Protein AF-A0A0G4KPF1-F1 (afdb_monomer)

Radius of gyration: 22.6 Å; Cα contacts (8 Å, |Δi|>4): 284; chains: 1; bounding box: 55×48×59 Å

pLDDT: mean 83.38, std 14.36, range [29.81, 98.38]

InterPro domains:
  IPR053013 Lysine Acetyltransferase [PTHR34815] (77-236)
  IPR055100 LYC1, C-terminal domain [PF22998] (77-236)

Solvent-accessible surface area (backbone atoms onl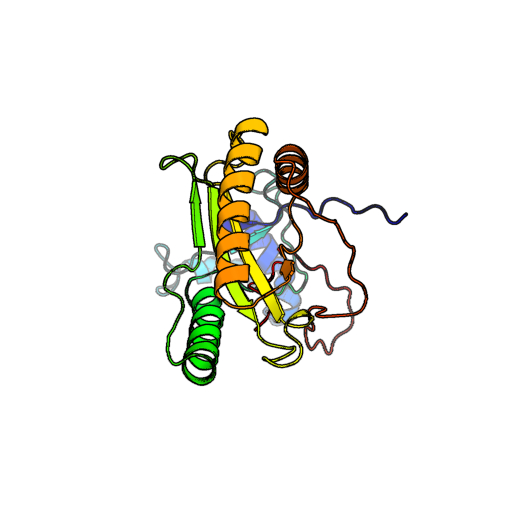y — not comparable to full-atom values): 14402 Å² total; per-residue (Å²): 135,79,81,79,67,79,73,74,64,75,36,82,38,78,48,44,77,63,50,46,51,52,51,48,60,73,42,28,83,79,79,24,74,94,43,60,69,71,57,36,52,52,47,55,58,51,57,50,62,38,88,72,25,30,97,71,56,56,83,58,70,37,49,28,41,67,91,42,59,93,77,69,42,57,79,64,85,69,93,78,88,79,76,68,92,46,69,66,50,50,45,54,52,50,53,52,32,36,57,50,31,34,75,75,70,74,47,63,84,88,77,50,58,46,75,34,79,55,94,78,56,28,38,36,37,37,45,46,66,43,64,79,35,39,90,90,39,31,82,52,8,36,25,37,38,33,48,76,51,57,69,36,63,86,78,56,50,62,67,61,43,7,54,40,45,38,52,45,52,48,51,50,50,54,52,23,55,76,67,60,25,71,38,80,44,75,45,78,67,50,74,70,53,47,54,11,43,61,69,38,66,61,96,78,83,91,77,90,82,88,84,67,94,69,90,78,74,92,73,92,74,91,85,85,84,83,84,74,86,67,32,50,53,75,69,127

Mean predicted aligned error: 11.95 Å

Secondary structure (DSSP, 8-state):
----PPPPP-EEEEPPHHHHHHHHHHHHHHH-TTS-HHHHHHHHHHHTTSTTTGGGTS--EEEE-TTSPTTSS----S--------HHHHHHHHHHHHHHHHHHHSS--S--EEEES-TTS-EEEEEEEE-TTTTT-GGG-EEEEEEEEETTTTT--HHHHHHHHHHHHHHHHHHHHHTT--EEEE-S--HHHHHHHHHHT--------SSSS-------SSS----SS--GGG--

Organism: Verticillium longisporum (NCBI:txid100787)

Nearest PDB structures (foldseek):
  7q3e-assembly1_B  TM=3.083E-01  e=1.951E+00  Mus musculus
  5bw0-assembly4_H  TM=3.085E-01  e=1.633E+00  Pseudomonas aeruginosa PAO1
  6jnp-assembly1_E-2  TM=3.655E-01  e=8.603E+00  Pseudomonas aeruginosa
  6z1p-assembly1_BR  TM=2.501E-01  e=9.129E+00  Tetrahymena thermophila SB210

Foldseek 3Di:
DDDPDPDFDKDWDFADPLSVLVVQVVCCVPPVVVHDSVVSSVVVVVVCPDPCNPPNNDTDIAIFRPVDDHPRTDRDPDDDDDDDLDPVLLVVQQVVQQVVCCVQPVGHDPDFKDWDDDPQFIKIWGWHKAQPVHPVPLVPIEIFTQDIDTNCVPPDDLQNLLVNCLVGVVVSCVVCVVSSHHYYDWPPDDPSNVSSVVSVVDDDDDDDDDDPPDDDDPDDDDDDDDDDPPTPSSRD

Structure (mmCIF, N/CA/C/O backbone):
data_AF-A0A0G4KPF1-F1
#
_entry.id   AF-A0A0G4KPF1-F1
#
loop_
_atom_site.group_PDB
_atom_site.id
_atom_site.type_symbol
_atom_site.label_atom_id
_atom_site.label_alt_id
_atom_site.label_comp_id
_atom_site.label_asym_id
_atom_site.label_entity_id
_atom_site.label_seq_id
_atom_site.pdbx_PDB_ins_code
_atom_site.Cartn_x
_atom_site.Cartn_y
_atom_site.Cartn_z
_atom_site.occupancy
_atom_site.B_iso_or_equiv
_atom_site.auth_seq_id
_atom_site.auth_comp_id
_atom_site.auth_asym_id
_atom_site.auth_atom_id
_atom_site.pdbx_PDB_model_num
ATOM 1 N N . MET A 1 1 ? 12.839 23.888 3.268 1.00 30.16 1 MET A N 1
ATOM 2 C CA . MET A 1 1 ? 12.030 23.633 2.060 1.00 30.16 1 MET A CA 1
ATOM 3 C C . MET A 1 1 ? 12.869 22.785 1.121 1.00 30.16 1 MET A C 1
ATOM 5 O O . MET A 1 1 ? 13.579 23.330 0.289 1.00 30.16 1 MET A O 1
ATOM 9 N N . GLY A 1 2 ? 12.886 21.468 1.334 1.00 29.81 2 GLY A N 1
ATOM 10 C CA . GLY A 1 2 ? 13.385 20.547 0.316 1.00 29.81 2 GLY A CA 1
ATOM 11 C C . GLY A 1 2 ? 12.267 20.364 -0.697 1.00 29.81 2 GLY A C 1
ATOM 12 O O . GLY A 1 2 ? 11.131 20.118 -0.296 1.00 29.81 2 GLY A O 1
ATOM 13 N N . SER A 1 3 ? 12.544 20.574 -1.980 1.00 31.03 3 SER A N 1
ATOM 14 C CA . SER A 1 3 ? 11.594 20.216 -3.025 1.00 31.03 3 SER A CA 1
ATOM 15 C C . SER A 1 3 ? 11.387 18.707 -2.956 1.00 31.03 3 SER A C 1
ATOM 17 O O . SER A 1 3 ? 12.320 17.953 -3.231 1.00 31.03 3 SER A O 1
ATOM 19 N N . HIS A 1 4 ? 10.189 18.260 -2.593 1.00 34.34 4 HIS A N 1
ATOM 20 C CA . HIS A 1 4 ? 9.755 16.926 -2.976 1.00 34.34 4 HIS A CA 1
ATOM 21 C C . HIS A 1 4 ? 9.673 16.947 -4.504 1.00 34.34 4 HIS A C 1
ATOM 23 O O . HIS A 1 4 ? 8.710 17.465 -5.063 1.00 34.34 4 HIS A O 1
ATOM 29 N N . SER A 1 5 ? 10.728 16.500 -5.190 1.00 41.09 5 SER A N 1
ATOM 30 C CA . SER A 1 5 ? 10.571 16.089 -6.580 1.00 41.09 5 SER A CA 1
ATOM 31 C C . SER A 1 5 ? 9.528 14.983 -6.559 1.00 41.09 5 SER A C 1
ATOM 33 O O . SER A 1 5 ? 9.688 14.039 -5.780 1.00 41.09 5 SER A O 1
ATOM 35 N N . GLU A 1 6 ? 8.463 15.107 -7.349 1.00 48.25 6 GLU A N 1
ATOM 36 C CA . GLU A 1 6 ? 7.577 13.975 -7.605 1.00 48.25 6 GLU A CA 1
ATOM 37 C C . GLU A 1 6 ? 8.463 12.782 -7.957 1.00 48.25 6 GLU A C 1
ATOM 39 O O . GLU A 1 6 ? 9.288 12.854 -8.873 1.00 48.25 6 GLU A O 1
ATOM 44 N N . ALA A 1 7 ? 8.393 11.732 -7.137 1.00 50.91 7 ALA A N 1
ATOM 45 C CA . ALA A 1 7 ? 9.092 10.506 -7.460 1.00 50.91 7 ALA A CA 1
ATOM 46 C C . ALA A 1 7 ? 8.512 10.041 -8.800 1.00 50.91 7 ALA A C 1
ATOM 48 O O . ALA A 1 7 ? 7.283 9.981 -8.910 1.00 50.91 7 ALA A O 1
ATOM 49 N N . PRO A 1 8 ? 9.350 9.772 -9.817 1.00 60.12 8 PRO A N 1
ATOM 50 C CA . PRO A 1 8 ? 8.844 9.315 -11.098 1.00 60.12 8 PRO A CA 1
ATOM 51 C C . PRO A 1 8 ? 7.982 8.085 -10.848 1.00 60.12 8 PRO A C 1
ATOM 53 O O . PRO A 1 8 ? 8.344 7.222 -10.039 1.00 60.12 8 PRO A O 1
ATOM 56 N N . GLU A 1 9 ? 6.830 8.023 -11.508 1.00 65.75 9 GLU A N 1
ATOM 57 C CA . GLU A 1 9 ? 6.029 6.811 -11.510 1.00 65.75 9 GLU A CA 1
ATOM 58 C C . GLU A 1 9 ? 6.939 5.657 -11.960 1.00 65.75 9 GLU A C 1
ATOM 60 O O . GLU A 1 9 ? 7.776 5.816 -12.848 1.00 65.75 9 GLU A O 1
ATOM 65 N N . LEU A 1 10 ? 6.880 4.512 -11.283 1.00 70.75 10 LEU A N 1
ATOM 66 C CA . LEU A 1 10 ? 7.736 3.372 -11.601 1.00 70.75 10 LEU A CA 1
ATOM 67 C C . LEU A 1 10 ? 6.868 2.195 -11.995 1.00 70.75 10 LEU A C 1
ATOM 69 O O . LEU A 1 10 ? 5.969 1.799 -11.257 1.00 70.75 10 LEU A O 1
ATOM 73 N N . ALA A 1 11 ? 7.200 1.586 -13.126 1.00 74.19 11 ALA A N 1
ATOM 74 C CA . ALA A 1 11 ? 6.506 0.419 -13.632 1.00 74.19 11 ALA A CA 1
ATOM 75 C C . ALA A 1 11 ? 7.483 -0.724 -13.904 1.00 74.19 11 ALA A C 1
ATOM 77 O O . ALA A 1 11 ? 8.592 -0.529 -14.415 1.00 74.19 11 ALA A O 1
ATOM 78 N N . LEU A 1 12 ? 7.038 -1.944 -13.602 1.00 77.75 12 LEU A N 1
ATOM 79 C CA . LEU A 1 12 ? 7.593 -3.137 -14.226 1.00 77.75 12 LEU A CA 1
ATOM 80 C C . LEU A 1 12 ? 6.993 -3.247 -15.622 1.00 77.75 12 LEU A C 1
ATOM 82 O O . LEU A 1 12 ? 5.783 -3.395 -15.778 1.00 77.75 12 LEU A O 1
ATOM 86 N N . ALA A 1 13 ? 7.844 -3.190 -16.639 1.00 80.44 13 ALA A N 1
ATOM 87 C CA . ALA A 1 13 ? 7.415 -3.291 -18.021 1.00 80.44 13 ALA A CA 1
ATOM 88 C C . ALA A 1 13 ? 8.161 -4.404 -18.752 1.00 80.44 13 ALA A C 1
ATOM 90 O O . ALA A 1 13 ? 9.338 -4.660 -18.492 1.00 80.44 13 ALA A O 1
ATOM 91 N N . ILE A 1 14 ? 7.481 -5.052 -19.701 1.00 85.38 14 ILE A N 1
ATOM 92 C CA . ILE A 1 14 ? 8.135 -6.006 -20.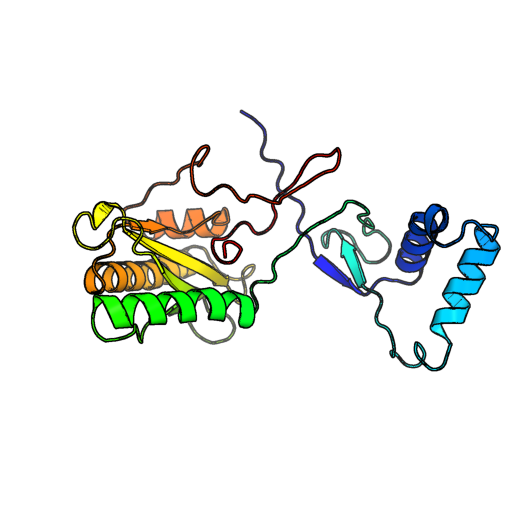597 1.00 85.38 14 ILE A CA 1
ATOM 93 C C . ILE A 1 14 ? 9.177 -5.239 -21.414 1.00 85.38 14 ILE A C 1
ATOM 95 O O . ILE A 1 14 ? 8.874 -4.223 -22.050 1.00 85.38 14 ILE A O 1
ATOM 99 N N . ALA A 1 15 ? 10.410 -5.727 -21.364 1.00 84.44 15 ALA A N 1
ATOM 100 C CA . ALA A 1 15 ? 11.553 -5.114 -22.008 1.00 84.44 15 ALA A CA 1
ATOM 101 C C . ALA A 1 15 ? 11.469 -5.269 -23.532 1.00 84.44 15 ALA A C 1
ATOM 103 O O . ALA A 1 15 ? 11.270 -6.369 -24.059 1.00 84.44 15 ALA A O 1
ATOM 104 N N . THR A 1 16 ? 11.682 -4.171 -24.248 1.00 88.75 16 THR A N 1
ATOM 105 C CA . THR A 1 16 ? 11.909 -4.185 -25.696 1.00 88.75 16 THR A CA 1
ATOM 106 C C . THR A 1 16 ? 13.254 -4.854 -26.028 1.00 88.75 16 THR A C 1
ATOM 108 O O . THR A 1 16 ? 14.100 -5.044 -25.149 1.00 88.75 16 THR A O 1
ATOM 111 N N . PRO A 1 17 ? 13.504 -5.243 -27.293 1.00 89.50 17 PRO A N 1
ATOM 112 C CA . PRO A 1 17 ? 14.811 -5.756 -27.711 1.00 89.50 17 PRO A CA 1
ATOM 113 C C . PRO A 1 17 ? 15.994 -4.841 -27.350 1.00 89.50 17 PRO A C 1
ATOM 115 O O . PRO A 1 17 ? 17.014 -5.339 -26.869 1.00 89.50 17 PRO A O 1
ATOM 118 N N . ASP A 1 18 ? 15.833 -3.529 -27.501 1.00 88.19 18 ASP A N 1
ATOM 119 C CA . ASP A 1 18 ? 16.902 -2.562 -27.238 1.00 88.19 18 ASP A CA 1
ATOM 120 C C . ASP A 1 18 ? 17.147 -2.391 -25.733 1.00 88.19 18 ASP A C 1
ATOM 122 O O . ASP A 1 18 ? 18.289 -2.415 -25.280 1.00 88.19 18 ASP A O 1
ATOM 126 N N . GLU A 1 19 ? 16.087 -2.343 -24.923 1.00 89.00 19 GLU A N 1
ATOM 127 C CA . GLU A 1 19 ? 16.202 -2.277 -23.458 1.00 89.00 19 GLU A CA 1
ATOM 128 C C . GLU A 1 19 ? 16.801 -3.556 -22.853 1.00 89.00 19 GLU A C 1
ATOM 130 O O . GLU A 1 19 ? 17.539 -3.500 -21.864 1.00 89.00 19 GLU A O 1
ATOM 135 N N . ARG A 1 20 ? 16.537 -4.722 -23.459 1.00 87.06 20 ARG A N 1
ATOM 136 C CA . ARG A 1 20 ? 17.235 -5.966 -23.095 1.00 87.06 20 ARG A CA 1
ATOM 137 C C . ARG A 1 20 ? 18.725 -5.848 -23.376 1.00 87.06 20 ARG A C 1
ATOM 139 O O . ARG A 1 20 ? 19.527 -6.144 -22.497 1.00 87.06 20 ARG A O 1
ATOM 146 N N . THR A 1 21 ? 19.087 -5.341 -24.552 1.00 89.25 21 THR A N 1
ATOM 147 C CA . THR A 1 21 ? 20.488 -5.113 -24.930 1.00 89.25 21 THR A CA 1
ATOM 148 C C . THR A 1 21 ? 21.176 -4.131 -23.983 1.00 89.25 21 THR A C 1
ATOM 150 O O . THR A 1 21 ? 22.294 -4.387 -23.537 1.00 89.25 21 THR A O 1
ATOM 153 N N . ALA A 1 22 ? 20.489 -3.059 -23.584 1.00 86.38 22 ALA A N 1
ATOM 154 C CA . ALA A 1 22 ? 20.986 -2.115 -22.587 1.00 86.38 22 ALA A CA 1
ATOM 155 C C . ALA A 1 22 ? 21.205 -2.782 -21.216 1.00 86.38 22 ALA A C 1
ATOM 157 O O . ALA A 1 22 ? 22.233 -2.563 -20.575 1.00 86.38 22 ALA A O 1
ATOM 158 N N . THR A 1 23 ? 20.288 -3.656 -20.790 1.00 83.06 23 THR A N 1
ATOM 159 C CA . THR A 1 23 ? 20.421 -4.430 -19.543 1.00 83.06 23 THR A CA 1
ATOM 160 C C . THR A 1 23 ? 21.609 -5.394 -19.610 1.00 83.06 23 THR A C 1
ATOM 162 O O . THR A 1 23 ? 22.387 -5.507 -18.661 1.00 83.06 23 THR A O 1
ATOM 165 N N . TRP A 1 24 ? 21.806 -6.070 -20.741 1.00 88.50 24 TRP A N 1
ATOM 166 C CA . TRP A 1 24 ? 22.967 -6.931 -20.970 1.00 88.50 24 TRP A CA 1
ATOM 167 C C . TRP A 1 24 ? 24.272 -6.137 -20.951 1.00 88.50 24 TRP A C 1
ATOM 169 O O . TRP A 1 24 ? 25.226 -6.551 -20.297 1.00 88.50 24 TRP A O 1
ATOM 179 N N . THR A 1 25 ? 24.292 -4.952 -21.560 1.00 88.94 25 THR A N 1
ATOM 180 C CA . THR A 1 25 ? 25.451 -4.052 -21.502 1.00 88.94 25 THR A CA 1
ATOM 181 C C . THR A 1 25 ? 25.777 -3.666 -20.060 1.00 88.94 25 THR A C 1
ATOM 183 O O . THR A 1 25 ? 26.925 -3.765 -19.635 1.00 88.94 25 THR A O 1
ATOM 186 N N . ALA A 1 26 ? 24.766 -3.290 -19.272 1.00 82.06 26 ALA A N 1
ATOM 187 C CA . ALA A 1 26 ? 24.944 -2.912 -17.871 1.00 82.06 26 ALA A CA 1
ATOM 188 C C . ALA A 1 26 ? 25.432 -4.077 -16.985 1.00 82.06 26 ALA A C 1
ATOM 190 O O . ALA A 1 26 ? 26.153 -3.870 -16.009 1.00 82.06 26 ALA A O 1
ATOM 191 N N . THR A 1 27 ? 25.053 -5.312 -17.319 1.00 78.00 27 THR A N 1
ATOM 192 C CA . THR A 1 27 ? 25.393 -6.518 -16.545 1.00 78.00 27 THR A CA 1
ATOM 193 C C . THR A 1 27 ? 26.690 -7.194 -17.000 1.00 78.00 27 THR A C 1
ATOM 195 O O . THR A 1 27 ? 27.266 -7.972 -16.234 1.00 78.00 27 THR A O 1
ATOM 198 N N . HIS A 1 28 ? 27.199 -6.869 -18.193 1.00 85.94 28 HIS A N 1
ATOM 199 C CA . HIS A 1 28 ? 28.425 -7.439 -18.766 1.00 85.94 28 HIS A CA 1
ATOM 200 C C . HIS A 1 28 ? 29.641 -7.414 -17.822 1.00 85.94 28 HIS A C 1
ATOM 202 O O . HIS A 1 28 ? 30.255 -8.475 -17.675 1.00 85.94 28 HIS A O 1
ATOM 208 N N . PRO A 1 29 ? 29.955 -6.318 -17.096 1.00 83.69 29 PRO A N 1
ATOM 209 C CA . PRO A 1 29 ? 31.106 -6.294 -16.186 1.00 83.69 29 PRO A CA 1
ATOM 210 C C . PRO A 1 29 ? 31.064 -7.368 -15.089 1.00 83.69 29 PRO A C 1
ATOM 212 O O . PRO A 1 29 ? 32.105 -7.758 -14.568 1.00 83.69 29 PRO A O 1
ATOM 215 N N . HIS A 1 30 ? 29.871 -7.865 -14.751 1.00 76.31 30 HIS A N 1
ATOM 216 C CA . HIS A 1 30 ? 29.653 -8.823 -13.668 1.00 76.31 30 HIS A CA 1
ATOM 217 C C . HIS A 1 30 ? 29.468 -10.261 -14.175 1.00 76.31 30 HIS A C 1
ATOM 219 O O . HIS A 1 30 ? 29.930 -11.205 -13.542 1.00 76.31 30 HIS A O 1
ATOM 225 N N . TRP A 1 31 ? 28.812 -10.441 -15.326 1.00 68.81 31 TRP A N 1
ATOM 226 C CA . TRP A 1 31 ? 28.381 -11.759 -15.830 1.00 68.81 31 TRP A CA 1
ATOM 227 C C . TRP A 1 31 ? 29.037 -12.169 -17.152 1.00 68.81 31 TRP A C 1
ATOM 229 O O . TRP A 1 31 ? 28.848 -13.285 -17.651 1.00 68.81 31 TRP A O 1
ATOM 239 N N . GLY A 1 32 ? 29.771 -11.241 -17.757 1.00 81.69 32 GLY A N 1
ATOM 240 C CA . GLY A 1 32 ? 30.336 -11.347 -19.091 1.00 81.69 32 GLY A CA 1
ATOM 241 C C . GLY A 1 32 ? 31.835 -11.144 -19.154 1.00 81.69 32 GLY A C 1
ATOM 242 O O . GLY A 1 32 ? 32.363 -11.139 -20.255 1.00 81.69 32 GLY A O 1
ATOM 243 N N . ALA A 1 33 ? 32.522 -11.028 -18.014 1.00 84.38 33 ALA A N 1
ATOM 244 C CA . ALA A 1 33 ? 33.940 -10.669 -17.939 1.00 84.38 33 ALA A CA 1
ATOM 245 C C . ALA A 1 33 ? 34.886 -11.564 -18.772 1.00 84.38 33 ALA A C 1
ATOM 247 O O . ALA A 1 33 ? 35.983 -11.140 -19.116 1.00 84.38 33 ALA A O 1
ATOM 248 N N . ALA A 1 34 ? 34.473 -12.790 -19.113 1.00 89.69 34 ALA A N 1
ATOM 249 C CA . ALA A 1 34 ? 35.235 -13.711 -19.961 1.00 89.69 34 ALA A CA 1
ATOM 250 C C . ALA A 1 34 ? 35.044 -13.497 -21.479 1.00 89.69 34 ALA A C 1
ATOM 252 O O . ALA A 1 34 ? 35.670 -14.195 -22.273 1.00 89.69 34 ALA A O 1
ATOM 253 N N . LEU A 1 35 ? 34.147 -12.600 -21.892 1.00 92.56 35 LEU A N 1
ATOM 254 C CA . LEU A 1 35 ? 33.770 -12.356 -23.283 1.00 92.56 35 LEU A CA 1
ATOM 255 C C . LEU A 1 35 ? 33.857 -10.861 -23.589 1.00 92.56 35 LEU A C 1
ATOM 257 O O . LEU A 1 35 ? 33.440 -10.040 -22.776 1.00 92.56 35 LEU A O 1
ATOM 261 N N . ASP A 1 36 ? 34.298 -10.505 -24.793 1.00 95.38 36 ASP A N 1
ATOM 262 C CA . ASP A 1 36 ? 34.099 -9.143 -25.295 1.00 95.38 36 ASP A CA 1
ATOM 263 C C . ASP A 1 36 ? 32.600 -8.824 -25.361 1.00 95.38 36 ASP A C 1
ATOM 265 O O . ASP A 1 36 ? 31.775 -9.717 -25.588 1.00 95.38 36 ASP A O 1
ATOM 269 N N . LEU A 1 37 ? 32.240 -7.550 -25.191 1.00 92.12 37 LEU A N 1
ATOM 270 C CA . LEU A 1 37 ? 30.843 -7.114 -25.085 1.00 92.12 37 LEU A CA 1
ATOM 271 C C . LEU A 1 37 ? 29.977 -7.590 -26.266 1.00 92.12 37 LEU A C 1
ATOM 273 O O . LEU A 1 37 ? 28.880 -8.106 -26.062 1.00 92.12 37 LEU A O 1
ATOM 277 N N . ASP A 1 38 ? 30.493 -7.522 -27.494 1.00 95.75 38 ASP A N 1
ATOM 278 C CA . ASP A 1 38 ? 29.774 -7.998 -28.684 1.00 95.75 38 ASP A CA 1
ATOM 279 C C . ASP A 1 38 ? 29.530 -9.514 -28.653 1.00 95.75 38 ASP A C 1
ATOM 281 O O . ASP A 1 38 ? 28.477 -10.014 -29.060 1.00 95.75 38 ASP A O 1
ATOM 285 N N . VAL A 1 39 ? 30.502 -10.279 -28.149 1.00 93.50 39 VAL A N 1
ATOM 286 C CA . VAL A 1 39 ? 30.377 -11.732 -27.990 1.00 93.50 39 VAL A CA 1
ATOM 287 C C . VAL A 1 39 ? 29.373 -12.052 -26.883 1.00 93.50 3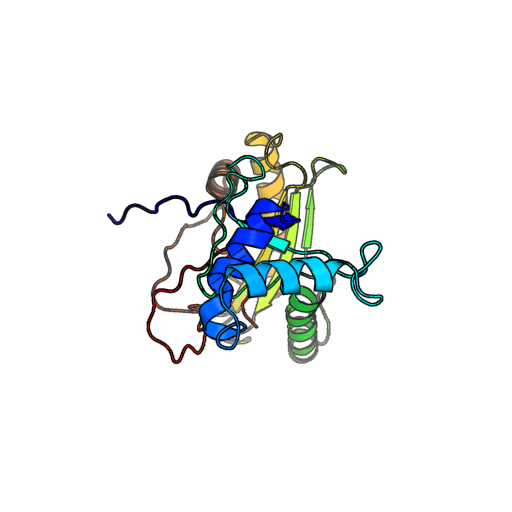9 VAL A C 1
ATOM 289 O O . VAL A 1 39 ? 28.560 -12.963 -27.045 1.00 93.50 39 VAL A O 1
ATOM 292 N N . TYR A 1 40 ? 29.382 -11.273 -25.801 1.00 89.50 40 TYR A N 1
ATOM 293 C CA . TYR A 1 40 ? 28.411 -11.363 -24.718 1.00 89.50 40 TYR A CA 1
ATOM 294 C C . TYR A 1 40 ? 26.984 -11.084 -25.204 1.00 89.50 40 TYR A C 1
ATOM 296 O O . TYR A 1 40 ? 26.096 -11.891 -24.953 1.00 89.50 40 TYR A O 1
ATOM 304 N N . HIS A 1 41 ? 26.756 -10.033 -25.996 1.00 94.06 41 HIS A N 1
ATOM 305 C CA . HIS A 1 41 ? 25.440 -9.766 -26.590 1.00 94.06 41 HIS A CA 1
ATOM 306 C C . HIS A 1 41 ? 24.960 -10.914 -27.483 1.00 94.06 41 HIS A C 1
ATOM 308 O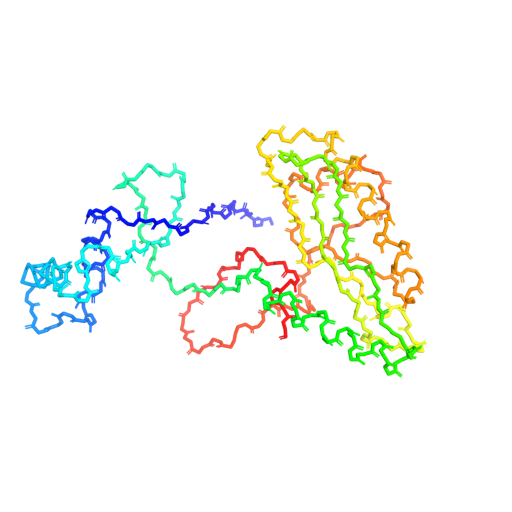 O . HIS A 1 41 ? 23.807 -11.336 -27.384 1.00 94.06 41 HIS A O 1
ATOM 314 N N . ARG A 1 42 ? 25.837 -11.484 -28.322 1.00 94.75 42 ARG A N 1
ATOM 315 C CA . ARG A 1 42 ? 25.477 -12.659 -29.138 1.00 94.75 42 ARG A CA 1
ATOM 316 C C . ARG A 1 42 ? 25.114 -13.870 -28.282 1.00 94.75 42 ARG A C 1
ATOM 318 O O . ARG A 1 42 ? 24.173 -14.585 -28.628 1.00 94.75 42 ARG A O 1
ATOM 325 N N . ARG A 1 43 ? 25.827 -14.092 -27.172 1.00 93.88 43 ARG A N 1
ATOM 326 C CA . ARG A 1 43 ? 25.492 -15.133 -26.189 1.00 93.88 43 ARG A CA 1
ATOM 327 C C . ARG A 1 43 ? 24.102 -14.893 -25.603 1.00 93.88 43 ARG A C 1
ATOM 329 O O . ARG A 1 43 ? 23.293 -15.813 -25.623 1.00 93.88 43 ARG A O 1
ATOM 336 N N . GLU A 1 44 ? 23.812 -13.682 -25.133 1.00 91.12 44 GLU A N 1
ATOM 337 C CA . GLU A 1 44 ? 22.512 -13.352 -24.537 1.00 91.12 44 GLU A CA 1
ATOM 338 C C . GLU A 1 44 ? 21.362 -13.537 -25.530 1.00 91.12 44 GLU A C 1
ATOM 340 O O . GLU A 1 44 ? 20.372 -14.199 -25.218 1.00 91.12 44 GLU A O 1
ATOM 345 N N . HIS A 1 45 ? 21.528 -13.077 -26.774 1.00 92.38 45 HIS A N 1
ATOM 346 C CA . HIS A 1 45 ? 20.564 -13.350 -27.839 1.00 92.38 45 HIS A CA 1
ATOM 347 C C . HIS A 1 45 ? 20.370 -14.850 -28.073 1.00 92.38 45 HIS A C 1
ATOM 349 O O . HIS A 1 45 ? 19.229 -15.310 -28.145 1.00 92.38 45 HIS A O 1
ATOM 355 N N . PHE A 1 46 ? 21.450 -15.632 -28.145 1.00 92.44 46 PHE A N 1
ATOM 356 C CA . PHE A 1 46 ? 21.364 -17.085 -28.289 1.00 92.44 46 PHE A CA 1
ATOM 357 C C . PHE A 1 46 ? 20.603 -17.735 -27.122 1.00 92.44 46 PHE A C 1
ATOM 359 O O . PHE A 1 46 ? 19.742 -18.585 -27.358 1.00 92.44 46 PHE A O 1
ATOM 366 N N . LEU A 1 47 ? 20.833 -17.295 -25.880 1.00 82.88 47 LEU A N 1
ATOM 367 C CA . LEU A 1 47 ? 20.138 -17.802 -24.692 1.00 82.88 47 LEU A CA 1
ATOM 368 C C . LEU A 1 47 ? 18.631 -17.523 -24.700 1.00 82.88 47 LEU A C 1
ATOM 370 O O . LEU A 1 47 ? 17.885 -18.257 -24.057 1.00 82.88 47 LEU A O 1
ATOM 374 N N . THR A 1 48 ? 18.142 -16.553 -25.477 1.00 82.56 48 THR A N 1
ATOM 375 C CA . THR A 1 48 ? 16.689 -16.383 -25.680 1.00 82.56 48 THR A CA 1
ATOM 376 C C . THR A 1 48 ? 16.063 -17.473 -26.565 1.00 82.56 48 THR A C 1
ATOM 378 O O . THR A 1 48 ? 14.844 -17.630 -26.578 1.00 82.56 48 THR A O 1
ATOM 381 N N . THR A 1 49 ? 16.877 -18.260 -27.280 1.00 87.12 49 THR A N 1
ATOM 382 C CA . THR A 1 49 ? 16.420 -19.274 -28.252 1.00 87.12 49 THR A CA 1
ATOM 383 C C . THR A 1 49 ? 16.488 -20.716 -27.738 1.00 87.12 49 THR A C 1
ATOM 385 O O . THR A 1 49 ? 15.944 -21.628 -28.368 1.00 87.12 49 THR A O 1
ATOM 388 N N . VAL A 1 50 ? 17.138 -20.950 -26.594 1.00 80.06 50 VAL A N 1
ATOM 389 C CA . VAL A 1 50 ? 17.316 -22.299 -26.029 1.00 80.06 50 VAL A CA 1
ATOM 390 C C . VAL A 1 50 ? 15.991 -22.862 -25.494 1.00 80.06 50 VAL A C 1
ATOM 392 O O . VAL A 1 50 ? 15.078 -22.089 -25.201 1.00 80.06 50 VAL A O 1
ATOM 395 N N . PRO A 1 51 ? 15.844 -24.193 -25.326 1.00 83.06 51 PRO A N 1
ATOM 396 C CA . PRO A 1 51 ? 14.569 -24.814 -24.954 1.00 83.06 51 PRO A CA 1
ATOM 397 C C . PRO A 1 51 ? 13.871 -24.231 -23.721 1.00 83.06 51 PRO A C 1
ATOM 399 O O . PRO A 1 51 ? 12.645 -24.196 -23.708 1.00 83.06 51 PRO A O 1
ATOM 402 N N . GLN A 1 52 ? 14.632 -23.763 -22.727 1.00 58.34 52 GLN A N 1
ATOM 403 C CA . GLN A 1 52 ? 14.095 -23.143 -21.512 1.00 58.34 52 GLN A CA 1
ATOM 404 C C . GLN A 1 52 ? 13.497 -21.749 -21.759 1.00 58.34 52 GLN A C 1
ATOM 406 O O . GLN A 1 52 ? 12.534 -21.375 -21.100 1.00 58.34 52 GLN A O 1
ATOM 411 N N . SER A 1 53 ? 14.048 -20.992 -22.708 1.00 63.09 53 SER A N 1
ATOM 412 C CA . SER A 1 53 ? 13.712 -19.577 -22.924 1.00 63.09 53 SER A CA 1
ATOM 413 C C . SER A 1 53 ? 12.846 -19.342 -24.163 1.00 63.09 53 SER A C 1
ATOM 415 O O . SER A 1 53 ? 12.168 -18.317 -24.257 1.00 63.09 53 SER A O 1
ATOM 417 N N . ARG A 1 54 ? 12.857 -20.278 -25.123 1.00 74.44 54 ARG A N 1
ATOM 418 C CA . ARG A 1 54 ? 12.112 -20.164 -26.384 1.00 74.44 54 ARG A CA 1
ATOM 419 C C . ARG A 1 54 ? 10.602 -20.137 -26.152 1.00 74.44 54 ARG A C 1
ATOM 421 O O . ARG A 1 54 ? 10.106 -20.630 -25.144 1.00 74.44 54 ARG A O 1
ATOM 428 N N . ASN A 1 55 ? 9.862 -19.620 -27.131 1.00 80.38 55 ASN A N 1
ATOM 429 C CA . ASN A 1 55 ? 8.393 -19.594 -27.134 1.00 80.38 55 ASN A CA 1
ATOM 430 C C . ASN A 1 55 ? 7.775 -18.925 -25.888 1.00 80.38 55 ASN A C 1
ATOM 432 O O . ASN A 1 55 ? 6.722 -19.347 -25.423 1.00 80.38 55 ASN A O 1
ATOM 436 N N . GLY A 1 56 ? 8.435 -17.899 -25.339 1.00 73.00 56 GLY A N 1
ATOM 437 C CA . GLY A 1 56 ? 7.957 -17.193 -24.146 1.00 73.00 56 GLY A CA 1
ATOM 438 C C . GLY A 1 56 ? 8.270 -17.896 -22.823 1.00 73.00 56 GLY A C 1
ATOM 439 O O . GLY A 1 56 ? 7.702 -17.523 -21.804 1.00 73.00 56 GLY A O 1
ATOM 440 N N . GLY A 1 57 ? 9.179 -18.880 -22.812 1.00 63.75 57 GLY A N 1
ATOM 441 C CA . GLY A 1 57 ? 9.619 -19.552 -21.583 1.00 63.75 57 GLY A CA 1
ATOM 442 C C . GLY A 1 57 ? 10.290 -18.619 -20.566 1.00 63.75 57 GLY A C 1
ATOM 443 O O . GLY A 1 57 ? 10.282 -18.914 -19.374 1.00 63.75 57 GLY A O 1
ATOM 444 N N . ILE A 1 58 ? 10.818 -17.471 -21.018 1.00 66.88 58 ILE A N 1
ATOM 445 C CA . ILE A 1 58 ? 11.308 -16.385 -20.157 1.00 66.88 58 ILE A CA 1
ATOM 446 C C . ILE A 1 58 ? 10.797 -15.029 -20.661 1.00 66.88 58 ILE A C 1
ATOM 448 O O . ILE A 1 58 ? 11.139 -14.583 -21.762 1.00 66.88 58 ILE A O 1
ATOM 452 N N . THR A 1 59 ? 10.045 -14.329 -19.810 1.00 79.25 59 THR A N 1
ATOM 453 C CA . THR A 1 59 ? 9.660 -12.925 -20.019 1.00 79.25 59 THR A CA 1
ATOM 454 C C . THR A 1 59 ? 10.684 -12.012 -19.360 1.00 79.25 59 THR A C 1
ATOM 456 O O . THR A 1 59 ? 10.973 -12.145 -18.174 1.00 79.25 59 THR A O 1
ATOM 459 N N . HIS A 1 60 ? 11.230 -11.074 -20.130 1.00 75.75 60 HIS A N 1
ATOM 460 C CA . HIS A 1 60 ? 12.223 -10.124 -19.640 1.00 75.75 60 HIS A CA 1
ATOM 461 C C . HIS A 1 60 ? 11.509 -8.851 -19.197 1.00 75.75 60 HIS A C 1
ATOM 463 O O . HIS A 1 60 ? 10.838 -8.210 -20.007 1.00 75.75 60 HIS A O 1
ATOM 469 N N . TRP A 1 61 ? 11.666 -8.496 -17.928 1.00 81.12 61 TRP A N 1
ATOM 470 C CA . TRP A 1 61 ? 11.083 -7.298 -17.339 1.00 81.12 61 TRP A CA 1
ATOM 471 C C . TRP A 1 61 ? 12.184 -6.294 -17.017 1.00 81.12 61 TRP A C 1
ATOM 473 O O . TRP A 1 61 ? 13.266 -6.681 -16.578 1.00 81.12 61 TRP A O 1
ATOM 483 N N . ILE A 1 62 ? 11.896 -5.013 -17.223 1.00 79.19 62 ILE A N 1
ATOM 484 C CA . ILE A 1 62 ? 12.704 -3.902 -16.721 1.00 79.19 62 ILE A CA 1
ATOM 485 C C . ILE A 1 62 ? 11.890 -3.106 -15.712 1.00 79.19 62 ILE A C 1
ATOM 487 O O . ILE A 1 62 ? 10.670 -2.985 -15.834 1.00 79.19 62 ILE A O 1
ATOM 491 N N . LEU A 1 63 ? 12.587 -2.537 -14.736 1.00 76.62 63 LEU A N 1
ATOM 492 C CA . LEU A 1 63 ? 12.039 -1.487 -13.897 1.00 76.62 63 LEU A CA 1
ATOM 493 C C . LEU A 1 63 ? 12.342 -0.141 -14.551 1.00 76.62 63 LEU A C 1
ATOM 495 O O . LEU A 1 63 ? 13.505 0.168 -14.827 1.00 76.62 63 LEU A O 1
ATOM 499 N N . THR A 1 64 ? 11.303 0.639 -14.823 1.00 80.12 64 THR A N 1
ATOM 500 C CA . THR A 1 64 ? 11.426 1.843 -15.643 1.00 80.12 64 THR A CA 1
ATOM 501 C C . THR A 1 64 ? 10.420 2.924 -15.257 1.00 80.12 64 THR A C 1
ATOM 503 O O . THR A 1 64 ? 9.563 2.694 -14.408 1.00 80.12 64 THR A O 1
ATOM 506 N N . ASP A 1 65 ? 10.560 4.097 -15.867 1.00 80.81 65 ASP A N 1
ATOM 507 C CA . ASP A 1 65 ? 9.599 5.199 -15.804 1.00 80.81 65 ASP A CA 1
ATOM 508 C C . ASP A 1 65 ? 8.580 5.022 -16.952 1.00 80.81 65 ASP A C 1
ATOM 510 O O . ASP A 1 65 ? 8.997 4.960 -18.118 1.00 80.81 65 ASP A O 1
ATOM 514 N N . PRO A 1 66 ? 7.270 4.875 -16.668 1.00 75.56 66 PRO A N 1
ATOM 515 C CA . PRO A 1 66 ? 6.256 4.634 -17.684 1.00 75.56 66 PRO A CA 1
ATOM 516 C C . PRO A 1 66 ? 5.913 5.886 -18.502 1.00 75.56 66 PRO A C 1
ATOM 518 O O . PRO A 1 66 ? 5.251 5.749 -19.528 1.00 75.56 66 PRO A O 1
ATOM 521 N N . SER A 1 67 ? 6.368 7.082 -18.104 1.00 78.69 67 SER A N 1
ATOM 522 C CA . SER A 1 67 ? 6.109 8.324 -18.847 1.00 78.69 67 SER A CA 1
ATOM 523 C C . SER A 1 67 ? 6.805 8.359 -20.215 1.00 78.69 67 SER A C 1
ATOM 525 O O . SER A 1 67 ? 6.383 9.087 -21.117 1.00 78.69 67 SER A O 1
ATOM 527 N N . ALA A 1 68 ? 7.851 7.546 -20.403 1.00 77.12 68 ALA A N 1
ATOM 528 C CA . ALA A 1 68 ? 8.570 7.411 -21.662 1.00 77.12 68 ALA A CA 1
ATOM 529 C C . ALA A 1 68 ? 7.995 6.290 -22.549 1.00 77.12 68 ALA A C 1
ATOM 531 O O . ALA A 1 68 ? 7.591 5.220 -22.088 1.00 77.12 68 ALA A O 1
ATOM 532 N N . ALA A 1 69 ? 8.023 6.502 -23.867 1.00 81.75 69 ALA A N 1
ATOM 533 C CA . ALA A 1 69 ? 7.613 5.487 -24.835 1.00 81.75 69 ALA A CA 1
ATOM 534 C C . ALA A 1 69 ? 8.570 4.270 -24.829 1.00 81.75 69 ALA A C 1
ATOM 536 O O . ALA A 1 69 ? 9.771 4.450 -24.605 1.00 81.75 69 ALA A O 1
ATOM 537 N N . PRO A 1 70 ? 8.089 3.042 -25.125 1.00 79.62 70 PRO A N 1
ATOM 538 C CA . PRO A 1 70 ? 8.935 1.848 -25.220 1.00 79.62 70 PRO A CA 1
ATOM 539 C C . PRO A 1 70 ? 10.182 2.063 -26.091 1.00 79.62 70 PRO A C 1
ATOM 541 O O . PRO A 1 70 ? 10.074 2.571 -27.205 1.00 79.62 70 PRO A O 1
ATOM 544 N N . GLY A 1 71 ? 11.360 1.678 -25.588 1.00 75.50 71 GLY A N 1
ATOM 545 C CA . GLY A 1 71 ? 12.652 1.892 -26.255 1.00 75.50 71 GLY A CA 1
ATOM 546 C C . GLY A 1 71 ? 13.336 3.223 -25.915 1.00 75.50 71 GLY A C 1
ATOM 547 O O . GLY A 1 71 ? 14.548 3.335 -26.068 1.00 75.50 71 GLY A O 1
ATOM 548 N N . ALA A 1 72 ? 12.598 4.205 -25.386 1.00 79.50 72 ALA A N 1
ATOM 549 C CA . ALA A 1 72 ? 13.151 5.430 -24.799 1.00 79.50 72 ALA A CA 1
ATOM 550 C C . ALA A 1 72 ? 13.135 5.402 -23.260 1.00 79.50 72 ALA A C 1
ATOM 552 O O . ALA A 1 72 ? 13.501 6.385 -22.615 1.00 79.50 72 ALA A O 1
ATOM 553 N N . ARG A 1 73 ? 12.688 4.290 -22.664 1.00 83.31 73 ARG A N 1
ATOM 554 C CA . ARG A 1 73 ? 12.492 4.186 -21.221 1.00 83.31 73 ARG A CA 1
ATOM 555 C C . ARG A 1 73 ? 13.831 3.950 -20.520 1.00 83.31 73 ARG A C 1
ATOM 557 O O . ARG A 1 73 ? 14.611 3.103 -20.965 1.00 83.31 73 ARG A O 1
ATOM 564 N N . PRO A 1 74 ? 14.128 4.664 -19.424 1.00 79.56 74 PRO A N 1
ATOM 565 C CA . PRO A 1 74 ? 15.376 4.460 -18.706 1.00 79.56 74 PRO A CA 1
ATOM 566 C C . PRO A 1 74 ? 15.400 3.062 -18.073 1.00 79.56 74 PRO A C 1
ATOM 568 O O . PRO A 1 74 ? 14.483 2.683 -17.344 1.00 79.56 74 PRO A O 1
ATOM 571 N N . VAL A 1 75 ? 16.465 2.295 -18.316 1.00 73.25 75 VAL A N 1
ATOM 572 C CA . VAL A 1 75 ? 16.717 1.037 -17.597 1.00 73.25 75 VAL A CA 1
ATOM 573 C C . VAL A 1 75 ? 17.397 1.384 -16.278 1.00 73.25 75 VAL A C 1
ATOM 575 O O . VAL A 1 75 ? 18.548 1.821 -16.248 1.00 73.25 75 VAL A O 1
ATOM 578 N N . LEU A 1 76 ? 16.668 1.232 -15.179 1.00 71.50 76 LEU A N 1
ATOM 579 C CA . LEU A 1 76 ? 17.112 1.701 -13.871 1.00 71.50 76 LEU A CA 1
ATOM 580 C C . LEU A 1 76 ? 17.943 0.594 -13.196 1.00 71.50 76 LEU A C 1
ATOM 582 O O . LEU A 1 76 ? 17.430 -0.485 -12.919 1.00 71.50 76 LEU A O 1
ATOM 586 N N . SER A 1 77 ? 19.233 0.853 -12.949 1.00 60.69 77 SER A N 1
ATOM 587 C CA . SER A 1 77 ? 20.214 -0.121 -12.422 1.00 60.69 77 SER A CA 1
ATOM 588 C C . SER A 1 77 ? 20.510 0.009 -10.922 1.00 60.69 77 SER A C 1
ATOM 590 O O . SER A 1 77 ? 21.383 -0.681 -10.397 1.00 60.69 77 SER A O 1
ATOM 592 N N . ARG A 1 78 ? 19.803 0.896 -10.213 1.00 59.69 78 ARG A N 1
ATOM 593 C CA . ARG A 1 78 ? 19.916 1.013 -8.752 1.00 59.69 78 ARG A CA 1
ATOM 594 C C . ARG A 1 78 ? 19.244 -0.185 -8.085 1.00 59.69 78 ARG A C 1
ATOM 596 O O . ARG A 1 78 ? 18.171 -0.603 -8.517 1.00 59.69 78 ARG A O 1
ATOM 603 N N . THR A 1 79 ? 19.832 -0.690 -7.003 1.00 57.28 79 THR A N 1
ATOM 604 C CA . THR A 1 79 ? 19.162 -1.665 -6.136 1.00 57.28 79 THR A CA 1
ATOM 605 C C . THR A 1 79 ? 17.873 -1.049 -5.612 1.00 57.28 79 THR A C 1
ATOM 607 O O . THR A 1 79 ? 17.901 -0.016 -4.946 1.00 57.28 79 THR A O 1
ATOM 610 N N . ARG A 1 80 ? 16.743 -1.680 -5.925 1.00 59.06 80 ARG A N 1
ATOM 611 C CA . ARG A 1 80 ? 15.432 -1.293 -5.409 1.00 59.06 80 ARG A CA 1
ATOM 612 C C . ARG A 1 80 ? 14.819 -2.483 -4.698 1.00 59.06 80 ARG A C 1
ATOM 614 O O . ARG A 1 80 ? 14.839 -3.593 -5.223 1.00 59.06 80 ARG A O 1
ATOM 621 N N . VAL A 1 81 ? 14.292 -2.240 -3.506 1.00 60.00 81 VAL A N 1
ATOM 622 C CA . VAL A 1 81 ? 13.527 -3.224 -2.742 1.00 60.00 81 VAL A CA 1
ATOM 623 C C . VAL A 1 81 ? 12.071 -2.798 -2.807 1.00 60.00 81 VAL A C 1
ATOM 625 O O . VAL A 1 81 ? 11.759 -1.640 -2.545 1.00 60.00 81 VAL A O 1
ATOM 628 N N . ALA A 1 82 ? 11.194 -3.725 -3.175 1.00 67.19 82 ALA A N 1
ATOM 629 C CA . ALA A 1 82 ? 9.759 -3.509 -3.164 1.00 67.19 82 ALA A CA 1
ATOM 630 C C . ALA A 1 82 ? 9.100 -4.643 -2.384 1.00 67.19 82 ALA A C 1
ATOM 632 O O . ALA A 1 82 ? 9.389 -5.817 -2.621 1.00 67.19 82 ALA A O 1
ATOM 633 N N . LEU A 1 83 ? 8.206 -4.281 -1.471 1.00 66.12 83 LEU A N 1
ATOM 634 C CA . LEU A 1 83 ? 7.191 -5.197 -0.979 1.00 66.12 83 LEU A CA 1
ATOM 635 C C . LEU A 1 83 ? 5.973 -5.002 -1.869 1.00 66.12 83 LEU A C 1
ATOM 637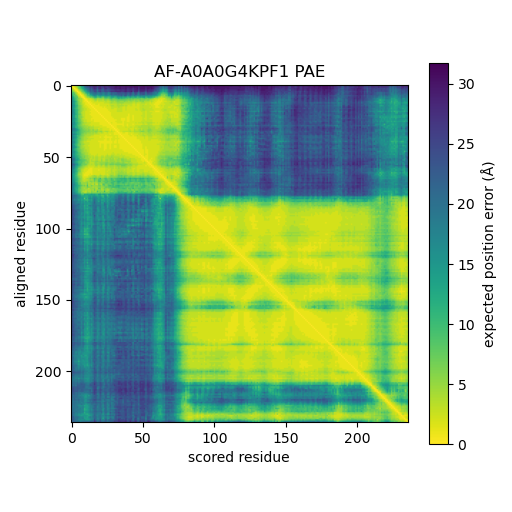 O O . LEU A 1 83 ? 5.513 -3.878 -2.065 1.00 66.12 83 LEU A O 1
ATOM 641 N N . ILE A 1 84 ? 5.495 -6.088 -2.459 1.00 75.75 84 ILE A N 1
ATOM 642 C CA . ILE A 1 84 ? 4.296 -6.048 -3.285 1.00 75.75 84 ILE A CA 1
ATOM 643 C C . ILE A 1 84 ? 3.104 -6.139 -2.326 1.00 75.75 84 ILE A C 1
ATOM 645 O O . ILE A 1 84 ? 3.116 -7.009 -1.454 1.00 75.75 84 ILE A O 1
ATOM 649 N N . PRO A 1 85 ? 2.085 -5.270 -2.447 1.00 76.56 85 PRO A N 1
ATOM 650 C CA . PRO A 1 85 ? 0.857 -5.363 -1.660 1.00 76.56 85 PRO A CA 1
ATOM 651 C C . PRO A 1 85 ? -0.021 -6.511 -2.178 1.00 76.56 85 PRO A C 1
ATOM 653 O O . PRO A 1 85 ? -1.146 -6.305 -2.631 1.00 76.56 85 PRO A O 1
ATOM 656 N N . ASP A 1 86 ? 0.527 -7.722 -2.182 1.00 80.19 86 ASP A N 1
ATOM 657 C CA . ASP A 1 86 ? -0.176 -8.926 -2.583 1.00 80.19 86 ASP A CA 1
ATOM 658 C C . ASP A 1 86 ? -1.008 -9.500 -1.426 1.00 80.19 86 ASP A C 1
ATOM 660 O O . ASP A 1 86 ? -1.132 -8.933 -0.328 1.00 80.19 86 ASP A O 1
ATOM 664 N N . LEU A 1 87 ? -1.649 -10.633 -1.710 1.00 84.38 87 LEU A N 1
ATOM 665 C CA . LEU A 1 87 ? -2.482 -11.310 -0.734 1.00 84.38 87 LEU A CA 1
ATOM 666 C C . LEU A 1 87 ? -1.668 -11.755 0.485 1.00 84.38 87 LEU A C 1
ATOM 668 O O . LEU A 1 87 ? -2.159 -11.613 1.600 1.00 84.38 87 LEU A O 1
ATOM 672 N N . ASP A 1 88 ? -0.442 -12.240 0.303 1.00 83.75 88 ASP A N 1
ATOM 673 C CA . ASP A 1 88 ? 0.372 -12.779 1.393 1.00 83.75 88 ASP A CA 1
ATOM 674 C C . ASP A 1 88 ? 0.851 -11.666 2.333 1.00 83.75 88 ASP A C 1
ATOM 676 O O . ASP A 1 88 ? 0.733 -11.797 3.557 1.00 83.75 88 ASP A O 1
ATOM 680 N N . ALA A 1 89 ? 1.286 -10.528 1.779 1.00 81.69 89 ALA A N 1
ATOM 681 C CA . ALA A 1 89 ? 1.612 -9.333 2.554 1.00 81.69 89 ALA A CA 1
ATOM 682 C C . ALA A 1 89 ? 0.406 -8.864 3.380 1.00 81.69 89 ALA A C 1
ATOM 684 O O . ALA A 1 89 ? 0.531 -8.556 4.566 1.00 81.69 89 ALA A O 1
ATOM 685 N N . THR A 1 90 ? -0.787 -8.870 2.782 1.00 86.19 90 THR A N 1
ATOM 686 C CA . THR A 1 90 ? -2.026 -8.508 3.481 1.00 86.19 90 THR A CA 1
ATOM 687 C C . THR A 1 90 ? -2.372 -9.522 4.574 1.00 86.19 90 THR A C 1
ATOM 689 O O . THR A 1 90 ? -2.646 -9.140 5.713 1.00 86.19 90 THR A O 1
ATOM 692 N N . LEU A 1 91 ? -2.333 -10.820 4.259 1.00 87.31 91 LEU A N 1
ATOM 693 C CA . LEU A 1 91 ? -2.677 -11.900 5.184 1.00 87.31 91 LEU A CA 1
ATOM 694 C C . LEU A 1 91 ? -1.784 -11.900 6.418 1.00 87.31 91 LEU A C 1
ATOM 696 O O . LEU A 1 91 ? -2.292 -12.146 7.509 1.00 87.31 91 LEU A O 1
ATOM 700 N N . TRP A 1 92 ? -0.503 -11.557 6.285 1.00 86.00 92 TRP A N 1
ATOM 701 C CA . TRP A 1 92 ? 0.388 -11.420 7.434 1.00 86.00 92 TRP A CA 1
ATOM 702 C C . TRP A 1 92 ? -0.192 -10.473 8.501 1.00 86.00 92 TRP A C 1
ATOM 704 O O . TRP A 1 92 ? -0.292 -10.838 9.679 1.00 86.00 92 TRP A O 1
ATOM 714 N N . HIS A 1 93 ? -0.664 -9.289 8.090 1.00 89.56 93 HIS A N 1
ATOM 715 C CA . HIS A 1 93 ? -1.256 -8.298 9.001 1.00 89.56 93 HIS A CA 1
ATOM 716 C C . HIS A 1 93 ? -2.564 -8.790 9.617 1.00 89.56 93 HIS A C 1
ATOM 718 O O . HIS A 1 93 ? -2.803 -8.583 10.809 1.00 89.56 93 HIS A O 1
ATOM 724 N N . LEU A 1 94 ? -3.409 -9.442 8.816 1.00 92.06 94 LEU A N 1
ATOM 725 C CA . LEU A 1 94 ? -4.722 -9.920 9.254 1.00 92.06 94 LEU A CA 1
ATOM 726 C C . LEU A 1 94 ? -4.613 -11.113 10.211 1.00 92.06 94 LEU A C 1
ATOM 728 O O . LEU A 1 94 ? -5.311 -11.165 11.221 1.00 92.06 94 LEU A O 1
ATOM 732 N N . MET A 1 95 ? -3.697 -12.044 9.943 1.00 90.62 95 MET A N 1
ATOM 733 C CA . MET A 1 95 ? -3.433 -13.194 10.809 1.00 90.62 95 MET A CA 1
ATOM 734 C C . MET A 1 95 ? -2.809 -12.761 12.136 1.00 90.62 95 MET A C 1
ATOM 736 O O . MET A 1 95 ? -3.168 -13.284 13.194 1.00 90.62 95 MET A O 1
ATOM 740 N N . ARG A 1 96 ? -1.910 -11.769 12.107 1.00 88.62 96 ARG A N 1
ATOM 741 C CA . ARG A 1 96 ? -1.373 -11.156 13.326 1.00 88.62 96 ARG A CA 1
ATOM 742 C C . ARG A 1 96 ? -2.481 -10.502 14.153 1.00 88.62 96 ARG A C 1
ATOM 744 O O . ARG A 1 96 ? -2.524 -10.695 15.367 1.00 88.62 96 ARG A O 1
ATOM 751 N N . GLU A 1 97 ? -3.377 -9.748 13.516 1.00 93.44 97 GLU A N 1
ATOM 752 C CA . GLU A 1 97 ? -4.549 -9.159 14.175 1.00 93.44 97 GLU A CA 1
ATOM 753 C C . GLU A 1 97 ? -5.445 -10.234 14.797 1.00 93.44 97 GLU A C 1
ATOM 755 O O . GLU A 1 97 ? -5.866 -10.084 15.942 1.00 93.44 97 GLU A O 1
ATOM 760 N N . ASP A 1 98 ? -5.695 -11.338 14.096 1.00 93.94 98 ASP A N 1
ATOM 761 C CA . ASP A 1 98 ? -6.535 -12.430 14.596 1.00 93.94 98 ASP A CA 1
ATOM 762 C C . ASP A 1 98 ? -5.945 -13.107 15.812 1.00 93.94 98 ASP A C 1
ATOM 764 O O . ASP A 1 98 ? -6.648 -13.332 16.801 1.00 93.94 98 ASP A O 1
ATOM 768 N N . PHE A 1 99 ? -4.643 -13.378 15.771 1.00 92.12 99 PHE A N 1
ATOM 769 C CA . PHE A 1 99 ? -3.939 -13.901 16.924 1.00 92.12 99 PHE A CA 1
ATOM 770 C C . PHE A 1 99 ? -4.099 -12.949 18.113 1.00 92.12 99 PHE A C 1
ATOM 772 O O . PHE A 1 99 ? -4.536 -13.365 19.182 1.00 92.12 99 PHE A O 1
ATOM 779 N N . MET A 1 100 ? -3.835 -11.655 17.930 1.00 91.50 100 MET A N 1
ATOM 780 C CA . MET A 1 100 ? -3.945 -10.671 19.010 1.00 91.50 100 MET A CA 1
ATOM 781 C C . MET A 1 100 ? -5.378 -10.558 19.549 1.00 91.50 100 MET A C 1
ATOM 783 O O . MET A 1 100 ? -5.612 -10.702 20.747 1.00 91.50 100 MET A O 1
ATOM 787 N N . THR A 1 101 ? -6.357 -10.328 18.679 1.00 94.06 101 THR A N 1
ATOM 788 C CA . THR A 1 101 ? -7.755 -10.076 19.060 1.00 94.06 101 THR A CA 1
ATOM 789 C C . THR A 1 101 ? -8.435 -11.300 19.664 1.00 94.06 101 THR A C 1
ATOM 791 O O . THR A 1 101 ? -9.187 -11.151 20.628 1.00 94.06 101 THR A O 1
ATOM 794 N N . THR A 1 102 ? -8.100 -12.511 19.212 1.00 95.12 102 THR A N 1
ATOM 795 C CA . THR A 1 102 ? -8.574 -13.752 19.843 1.00 95.12 102 THR A CA 1
ATOM 796 C C . THR A 1 102 ? -8.132 -13.833 21.303 1.00 95.12 102 THR A C 1
ATOM 798 O O . THR A 1 102 ? -8.938 -14.157 22.169 1.00 95.12 102 THR A O 1
ATOM 801 N N . HIS A 1 103 ? -6.883 -13.482 21.613 1.00 93.75 103 HIS A N 1
ATOM 802 C CA . HIS A 1 103 ? -6.372 -13.553 22.987 1.00 93.75 103 HIS A CA 1
ATOM 803 C C . HIS A 1 103 ? -6.825 -12.374 23.860 1.00 93.75 103 HIS A C 1
ATOM 805 O O . HIS A 1 103 ? -6.963 -12.522 25.072 1.00 93.75 103 HIS A O 1
ATOM 811 N N . ILE A 1 104 ? -7.066 -11.205 23.262 1.00 94.19 104 ILE A N 1
ATOM 812 C CA . ILE A 1 104 ? -7.485 -9.995 23.982 1.00 94.19 104 ILE A CA 1
ATOM 813 C C . ILE A 1 104 ? -9.005 -9.979 24.227 1.00 94.19 104 ILE A C 1
ATOM 815 O O . ILE A 1 104 ? -9.452 -9.558 25.293 1.00 94.19 104 ILE A O 1
ATOM 819 N N . PHE A 1 105 ? -9.802 -10.426 23.251 1.00 95.19 105 PHE A N 1
ATOM 820 C CA . PHE A 1 105 ? -11.264 -10.282 23.238 1.00 95.19 105 PHE A CA 1
ATOM 821 C C . PHE A 1 105 ? -12.033 -11.595 23.052 1.00 95.19 105 PHE A C 1
ATOM 823 O O . PHE A 1 105 ? -13.262 -11.576 23.112 1.00 95.19 105 PHE A O 1
ATOM 830 N N . GLY A 1 106 ? -11.359 -12.720 22.799 1.00 96.94 106 GLY A N 1
ATOM 831 C CA . GLY A 1 106 ? -12.015 -14.008 22.538 1.00 96.94 106 GLY A CA 1
ATOM 832 C C . GLY A 1 106 ? -12.698 -14.104 21.170 1.00 96.94 106 GLY A C 1
ATOM 833 O O . GLY A 1 106 ? -13.489 -15.019 20.955 1.00 96.94 106 GLY A O 1
ATOM 834 N N . LYS A 1 107 ? -12.445 -13.155 20.260 1.00 97.12 107 LYS A N 1
ATOM 835 C CA . LYS A 1 107 ? -13.047 -13.090 18.919 1.00 97.12 107 LYS A CA 1
ATOM 836 C C . LYS A 1 107 ? -12.156 -12.321 17.945 1.00 97.12 107 LYS A C 1
ATOM 838 O O . LYS A 1 107 ? -11.327 -11.523 18.378 1.00 97.12 107 LYS A O 1
ATOM 843 N N . THR A 1 108 ? -12.401 -12.500 16.652 1.00 97.31 108 THR A N 1
ATOM 844 C CA . THR A 1 108 ? -11.693 -11.810 15.566 1.00 97.31 108 THR A CA 1
ATOM 845 C C . THR A 1 108 ? -12.582 -10.781 14.853 1.00 97.31 108 THR A C 1
ATOM 847 O O . THR A 1 108 ? -13.813 -10.903 14.881 1.00 97.31 108 THR A O 1
ATOM 850 N N . PRO A 1 109 ? -11.997 -9.746 14.222 1.00 96.62 109 PRO A N 1
ATOM 851 C CA . PRO A 1 109 ? -12.736 -8.827 13.367 1.00 96.62 109 PRO A CA 1
ATOM 852 C C . PRO A 1 109 ? -13.241 -9.500 12.096 1.00 96.62 109 PRO A C 1
ATOM 854 O O . PRO A 1 109 ? -12.497 -10.187 11.401 1.00 96.62 109 PRO A O 1
ATOM 857 N N . THR A 1 110 ? -14.501 -9.248 11.754 1.00 96.81 110 THR A N 1
ATOM 858 C CA . THR A 1 110 ? -15.100 -9.683 10.483 1.00 96.81 110 THR A CA 1
ATOM 859 C C . THR A 1 110 ? -15.081 -8.584 9.422 1.00 96.81 110 THR A C 1
ATOM 861 O O . THR A 1 110 ? -15.167 -8.883 8.235 1.00 96.81 110 THR A O 1
ATOM 864 N N . ILE A 1 111 ? -14.927 -7.319 9.832 1.00 97.81 111 ILE A N 1
ATOM 865 C CA . ILE A 1 111 ? -14.823 -6.157 8.946 1.00 97.81 111 ILE A CA 1
ATOM 866 C C . ILE A 1 111 ? -13.357 -5.705 8.896 1.00 97.81 111 ILE A C 1
ATOM 868 O O . ILE A 1 111 ? -12.797 -5.197 9.876 1.00 97.81 111 ILE A O 1
ATOM 872 N N . ARG A 1 112 ? -12.727 -5.911 7.737 1.00 96.44 112 ARG A N 1
ATOM 873 C CA . ARG A 1 112 ? -11.290 -5.661 7.492 1.00 96.44 112 ARG A CA 1
ATOM 874 C C . ARG A 1 112 ? -11.016 -4.657 6.380 1.00 96.44 112 ARG A C 1
ATOM 876 O O . ARG A 1 112 ? -9.873 -4.452 5.988 1.00 96.44 112 ARG A O 1
ATOM 883 N N . GLY A 1 113 ? -12.071 -4.075 5.845 1.00 97.69 113 GLY A N 1
ATOM 884 C CA . GLY A 1 113 ? -11.993 -3.155 4.737 1.00 97.69 113 GLY A CA 1
ATOM 885 C C . GLY A 1 113 ? -13.368 -2.648 4.358 1.00 97.69 113 GLY A C 1
ATOM 886 O O . GLY A 1 113 ? -14.385 -3.069 4.916 1.00 97.69 113 GLY A O 1
ATOM 887 N N . ALA A 1 114 ? -13.374 -1.766 3.373 1.00 98.38 114 ALA A N 1
ATOM 888 C CA . ALA A 1 114 ? -14.574 -1.225 2.769 1.00 98.38 114 ALA A CA 1
ATOM 889 C C . ALA A 1 114 ? -14.376 -1.059 1.270 1.00 98.38 114 ALA A C 1
ATOM 891 O O . ALA A 1 114 ? -13.255 -0.885 0.792 1.00 98.38 114 ALA A O 1
ATOM 892 N N . VAL A 1 115 ? -15.489 -1.080 0.548 1.00 98.19 115 VAL A N 1
ATOM 893 C CA . VAL A 1 115 ? -15.560 -0.755 -0.871 1.00 98.19 115 VAL A CA 1
ATOM 894 C C . VAL A 1 115 ? -16.706 0.223 -1.082 1.00 98.19 115 VAL A C 1
ATOM 896 O O . VAL A 1 115 ? -17.788 0.050 -0.522 1.00 98.19 115 VAL A O 1
ATOM 899 N N . TYR A 1 116 ? -16.458 1.247 -1.885 1.00 97.88 116 TYR A N 1
ATOM 900 C CA . TYR A 1 116 ? -17.435 2.229 -2.321 1.00 97.88 116 TYR A CA 1
ATOM 901 C C . TYR A 1 116 ? -17.513 2.211 -3.847 1.00 97.88 116 TYR A C 1
ATOM 903 O O . TYR A 1 116 ? -16.487 2.099 -4.519 1.00 97.88 116 TYR A O 1
ATOM 911 N N . GLY A 1 117 ? -18.725 2.327 -4.387 1.00 95.50 117 GLY A N 1
ATOM 912 C CA . GLY A 1 117 ? -18.952 2.403 -5.828 1.00 95.50 117 GLY A CA 1
ATOM 913 C C . GLY A 1 117 ? -19.191 1.075 -6.547 1.00 95.50 117 GLY A C 1
ATOM 914 O O . GLY A 1 117 ? -19.179 -0.018 -5.973 1.00 95.50 117 GLY A O 1
ATOM 915 N N . ALA A 1 118 ? -19.438 1.194 -7.850 1.00 92.75 118 ALA A N 1
ATOM 916 C CA . ALA A 1 118 ? -19.674 0.081 -8.764 1.00 92.75 118 ALA A CA 1
ATOM 917 C C . ALA A 1 118 ? -18.361 -0.383 -9.428 1.00 92.75 118 ALA A C 1
ATOM 919 O O . ALA A 1 118 ? -17.444 0.430 -9.550 1.00 92.75 118 ALA A O 1
ATOM 920 N N . PRO A 1 119 ? -18.258 -1.658 -9.866 1.00 93.94 119 PRO A N 1
ATOM 921 C CA . PRO A 1 119 ? -17.097 -2.139 -10.620 1.00 93.94 119 PRO A CA 1
ATOM 922 C C . PRO A 1 119 ? -16.712 -1.194 -11.766 1.00 93.94 119 PRO A C 1
ATOM 924 O O . PRO A 1 119 ? -17.588 -0.753 -12.509 1.00 93.94 119 PRO A O 1
ATOM 927 N N . GLY A 1 120 ? -15.417 -0.923 -11.913 1.00 90.12 120 GLY A N 1
ATOM 928 C CA . GLY A 1 120 ? -14.866 0.028 -12.880 1.00 90.12 120 GLY A CA 1
ATOM 929 C C . GLY A 1 120 ? -14.695 1.445 -12.329 1.00 90.12 120 GLY A C 1
ATOM 930 O O . GLY A 1 120 ? -14.061 2.262 -12.977 1.00 90.12 120 GLY A O 1
ATOM 931 N N . ASN A 1 121 ? -15.236 1.741 -11.146 1.00 92.06 121 ASN A N 1
ATOM 932 C CA . ASN A 1 121 ? -15.022 3.010 -10.448 1.00 92.06 121 ASN A CA 1
ATOM 933 C C . ASN A 1 121 ? -14.921 2.802 -8.926 1.00 92.06 121 ASN A C 1
ATOM 935 O O . ASN A 1 121 ? -15.290 3.675 -8.138 1.00 92.06 121 ASN A O 1
ATOM 939 N N . ARG A 1 122 ? -14.520 1.612 -8.459 1.00 96.62 122 ARG A N 1
ATOM 940 C CA . ARG A 1 122 ? -14.485 1.366 -7.014 1.00 96.62 122 ARG A CA 1
ATOM 941 C C . ARG A 1 122 ? -13.332 2.103 -6.362 1.00 96.62 122 ARG A C 1
ATOM 943 O O . ARG A 1 122 ? -12.217 2.123 -6.877 1.00 96.62 122 ARG A O 1
ATOM 950 N N . VAL A 1 123 ? -13.604 2.590 -5.161 1.00 97.38 123 VAL A N 1
ATOM 951 C CA . VAL A 1 123 ? -12.574 2.922 -4.180 1.00 97.38 123 VAL A CA 1
ATOM 952 C C . VAL A 1 123 ? -12.671 1.887 -3.077 1.00 97.38 123 VAL A C 1
ATOM 954 O O . VAL A 1 123 ? -13.761 1.629 -2.563 1.00 97.38 123 VAL A O 1
ATOM 957 N N . TRP A 1 124 ? -11.561 1.265 -2.711 1.00 97.25 124 TRP A N 1
ATOM 958 C CA . TRP A 1 124 ? -11.544 0.303 -1.618 1.00 97.25 124 TRP A CA 1
ATOM 959 C C . TRP A 1 124 ? -10.342 0.503 -0.713 1.00 97.25 124 TRP A C 1
ATOM 961 O O . TRP A 1 124 ? -9.305 1.021 -1.123 1.00 97.25 124 TRP A O 1
ATOM 971 N N . ALA A 1 125 ? -10.499 0.084 0.538 1.00 97.62 125 ALA A N 1
ATOM 972 C CA . ALA A 1 125 ? -9.438 0.100 1.528 1.00 97.62 125 ALA A CA 1
ATOM 973 C C . ALA A 1 125 ? -9.428 -1.194 2.341 1.00 97.62 125 ALA A C 1
ATOM 975 O O . ALA A 1 125 ? -10.481 -1.780 2.595 1.00 97.62 125 ALA A O 1
ATOM 976 N N . ILE A 1 126 ? -8.239 -1.609 2.772 1.00 97.31 126 ILE A N 1
ATOM 977 C CA . ILE A 1 126 ? -8.023 -2.727 3.700 1.00 97.31 126 ILE A CA 1
ATOM 978 C C . ILE A 1 126 ? -7.279 -2.193 4.922 1.00 97.31 126 ILE A C 1
ATOM 980 O O . ILE A 1 126 ? -6.435 -1.304 4.796 1.00 97.31 126 ILE A O 1
ATOM 984 N N . TRP A 1 127 ? -7.576 -2.722 6.107 1.00 97.62 127 TRP A N 1
ATOM 985 C CA . TRP A 1 127 ? -7.021 -2.240 7.368 1.00 97.62 127 TRP A CA 1
ATOM 986 C C . TRP A 1 127 ? -6.756 -3.337 8.400 1.00 97.62 127 TRP A C 1
ATOM 988 O O . TRP A 1 127 ? -7.240 -4.462 8.288 1.00 97.62 127 TRP A O 1
ATOM 998 N N . THR A 1 128 ? -5.998 -2.975 9.436 1.00 96.12 128 THR A N 1
ATOM 999 C CA . THR A 1 128 ? -5.676 -3.817 10.597 1.00 96.12 128 THR A CA 1
ATOM 1000 C C . THR A 1 128 ? -5.608 -2.995 11.888 1.00 96.12 128 THR A C 1
ATOM 1002 O O . THR A 1 128 ? -5.385 -1.783 11.862 1.00 96.12 128 THR A O 1
ATOM 1005 N N . ARG A 1 129 ? -5.772 -3.647 13.041 1.00 95.62 129 ARG A N 1
ATOM 1006 C CA . ARG A 1 129 ? -5.743 -3.046 14.381 1.00 95.62 129 ARG A CA 1
ATOM 1007 C C . ARG A 1 129 ? -4.478 -3.459 15.138 1.00 95.62 129 ARG A C 1
ATOM 1009 O O . ARG A 1 129 ? -4.219 -4.638 15.382 1.00 95.62 129 ARG A O 1
ATOM 1016 N N . GLY A 1 130 ? -3.697 -2.473 15.561 1.00 91.00 130 GLY A N 1
ATOM 1017 C CA . GLY A 1 130 ? -2.498 -2.623 16.380 1.00 91.00 130 GLY A CA 1
ATOM 1018 C C . GLY A 1 130 ? -2.739 -2.224 17.836 1.00 91.00 130 GLY A C 1
ATOM 1019 O O . GLY A 1 130 ? -3.159 -1.107 18.122 1.00 91.00 130 GLY A O 1
ATOM 1020 N N . TYR A 1 131 ? -2.413 -3.119 18.771 1.00 91.12 131 TYR A N 1
ATOM 1021 C CA . TYR A 1 131 ? -2.616 -2.917 20.214 1.00 91.12 131 TYR A CA 1
ATOM 1022 C C . TYR A 1 131 ? -1.312 -2.600 20.964 1.00 91.12 131 TYR A C 1
ATOM 1024 O O . TYR A 1 131 ? -1.000 -3.236 21.972 1.00 91.12 131 TYR A O 1
ATOM 1032 N N . TYR A 1 132 ? -0.510 -1.662 20.453 1.00 86.69 132 TYR A N 1
ATOM 1033 C CA . TYR A 1 132 ? 0.823 -1.362 20.997 1.00 86.69 132 TYR A CA 1
ATOM 1034 C C . TYR A 1 132 ? 0.778 -0.755 22.410 1.00 86.69 132 TYR A C 1
ATOM 1036 O O . TYR A 1 132 ? 1.626 -1.074 23.242 1.00 86.69 132 TYR A O 1
ATOM 1044 N N . GLY A 1 133 ? -0.234 0.066 22.711 1.00 85.38 133 GLY A N 1
ATOM 1045 C CA . GLY A 1 133 ? -0.489 0.611 24.053 1.00 85.38 133 GLY A CA 1
ATOM 1046 C C . GLY A 1 133 ? -1.175 -0.374 25.011 1.00 85.38 133 GLY A C 1
ATOM 1047 O O . GLY A 1 133 ? -1.248 -0.141 26.222 1.00 85.38 133 GLY A O 1
ATOM 1048 N N . GLY A 1 134 ? -1.667 -1.501 24.489 1.00 87.38 134 GLY A N 1
ATOM 1049 C CA . GLY A 1 134 ? -2.438 -2.489 25.234 1.00 87.38 134 GLY A CA 1
ATOM 1050 C C . GLY A 1 134 ? -3.816 -1.975 25.669 1.00 87.38 134 GLY A C 1
ATOM 1051 O O . GLY A 1 134 ? -4.304 -0.936 25.230 1.00 87.38 134 GLY A O 1
ATOM 1052 N N . LEU A 1 135 ? -4.482 -2.720 26.559 1.00 85.62 135 LEU A N 1
ATOM 1053 C CA . LEU A 1 135 ? -5.846 -2.384 27.001 1.00 85.62 135 LEU A CA 1
ATOM 1054 C C . LEU A 1 135 ? -5.917 -1.315 28.098 1.00 85.62 135 LEU A C 1
ATOM 1056 O O . LEU A 1 135 ? -6.981 -0.747 28.328 1.00 85.62 135 LEU A O 1
ATOM 1060 N N . LYS A 1 136 ? -4.810 -1.069 28.806 1.00 87.75 136 LYS A N 1
ATOM 1061 C CA . LYS A 1 136 ? -4.757 -0.079 29.896 1.00 87.75 136 LYS A CA 1
ATOM 1062 C C . LYS A 1 136 ? -4.476 1.337 29.396 1.00 87.75 136 LYS A C 1
ATOM 1064 O O . LYS A 1 136 ? -4.808 2.280 30.102 1.00 87.75 136 LYS A O 1
ATOM 1069 N N . LYS A 1 137 ? -3.850 1.461 28.222 1.00 89.00 137 LYS A N 1
ATOM 1070 C CA . LYS A 1 137 ? -3.504 2.726 27.566 1.00 89.00 137 LYS A CA 1
ATOM 1071 C C . LYS A 1 137 ? -3.950 2.689 26.100 1.00 89.00 137 LYS A C 1
ATOM 1073 O O . LYS A 1 137 ? -3.106 2.634 25.201 1.00 89.00 137 LYS A O 1
ATOM 1078 N N . PRO A 1 138 ? -5.269 2.614 25.839 1.00 85.94 138 PRO A N 1
ATOM 1079 C CA . PRO A 1 138 ? -5.794 2.441 24.488 1.00 85.94 138 PRO A CA 1
ATOM 1080 C C . PRO A 1 138 ? -5.464 3.606 23.545 1.00 85.94 138 PRO A C 1
ATOM 1082 O O . PRO A 1 138 ? -5.531 3.442 22.332 1.00 85.94 138 PRO A O 1
ATOM 1085 N N . GLU A 1 139 ? -5.068 4.767 24.070 1.00 87.25 139 GLU A N 1
ATOM 1086 C CA . GLU A 1 139 ? -4.497 5.884 23.313 1.00 87.25 139 GLU A CA 1
ATOM 1087 C C . GLU A 1 139 ? -3.238 5.511 22.511 1.00 87.25 139 GLU A C 1
ATOM 1089 O O . GLU A 1 139 ? -2.961 6.142 21.500 1.00 87.25 139 GLU A O 1
ATOM 1094 N N . GLY A 1 140 ? -2.507 4.466 22.917 1.00 86.69 140 GLY A N 1
ATOM 1095 C CA . GLY A 1 140 ? -1.367 3.930 22.167 1.00 86.69 140 GLY A CA 1
ATOM 1096 C C . GLY A 1 140 ? -1.733 2.841 21.152 1.00 86.69 140 GLY A C 1
ATOM 1097 O O . GLY A 1 140 ? -0.835 2.211 20.596 1.00 86.69 140 GLY A O 1
ATOM 1098 N N . ASN A 1 141 ? -3.021 2.547 20.955 1.00 92.94 141 ASN A N 1
ATOM 1099 C CA . ASN A 1 141 ? -3.479 1.582 19.958 1.00 92.94 141 ASN A CA 1
ATOM 1100 C C . ASN A 1 141 ? -3.828 2.301 18.656 1.00 92.94 141 ASN A C 1
ATOM 1102 O O . ASN A 1 141 ? -4.492 3.341 18.666 1.00 92.94 141 ASN A O 1
ATOM 1106 N N . THR A 1 142 ? -3.461 1.684 17.538 1.00 93.06 142 THR A N 1
ATOM 1107 C CA . THR A 1 142 ? -3.545 2.305 16.218 1.00 93.06 142 THR A CA 1
ATOM 1108 C C . THR A 1 142 ? -4.267 1.412 15.221 1.00 93.06 142 THR A C 1
ATOM 1110 O O . THR A 1 142 ? -4.016 0.215 15.134 1.00 93.06 142 THR A O 1
ATOM 1113 N N . PHE A 1 143 ? -5.179 2.001 14.464 1.00 96.62 143 PHE A N 1
ATOM 1114 C CA . PHE A 1 143 ? -5.931 1.407 13.377 1.00 96.62 143 PHE A CA 1
ATOM 1115 C C . PHE A 1 143 ? -5.245 1.824 12.084 1.00 96.62 143 PHE A C 1
ATOM 1117 O O . PHE A 1 143 ? -5.242 2.993 11.711 1.00 96.62 143 PHE A O 1
ATOM 1124 N N . HIS A 1 144 ? -4.615 0.873 11.421 1.00 95.50 144 HIS A N 1
ATOM 1125 C CA . HIS A 1 144 ? -3.808 1.129 10.247 1.00 95.50 144 HIS A CA 1
ATOM 1126 C C . HIS A 1 144 ? -4.600 0.817 8.988 1.00 95.50 144 HIS A C 1
ATOM 1128 O O . HIS A 1 144 ? -4.967 -0.337 8.765 1.00 95.50 144 HIS A O 1
ATOM 1134 N N . ILE A 1 145 ? -4.801 1.820 8.137 1.00 96.62 145 ILE A N 1
ATOM 1135 C CA . ILE A 1 145 ? -5.174 1.583 6.747 1.00 96.62 145 ILE A CA 1
ATOM 1136 C C . ILE A 1 145 ? -3.933 1.025 6.043 1.00 96.62 145 ILE A C 1
ATOM 1138 O O . ILE A 1 145 ? -2.911 1.702 5.937 1.00 96.62 145 ILE A O 1
ATOM 1142 N N . LEU A 1 146 ? -4.006 -0.237 5.621 1.00 92.88 146 LEU A N 1
ATOM 1143 C CA . LEU A 1 146 ? -2.907 -0.937 4.957 1.00 92.88 146 LEU A CA 1
ATOM 1144 C C . LEU A 1 146 ? -2.739 -0.454 3.524 1.00 92.88 146 LEU A C 1
ATOM 1146 O O . LEU A 1 146 ? -1.607 -0.278 3.086 1.00 92.88 146 LEU A O 1
ATOM 1150 N N . ARG A 1 147 ? -3.863 -0.258 2.826 1.00 92.25 147 ARG A N 1
ATOM 1151 C CA . ARG A 1 147 ? -3.910 0.188 1.436 1.00 92.25 147 ARG A CA 1
ATOM 1152 C C . ARG A 1 147 ? -5.241 0.853 1.120 1.00 92.25 147 ARG A C 1
ATOM 1154 O O . ARG A 1 147 ? -6.275 0.431 1.639 1.00 92.25 147 ARG A O 1
ATOM 1161 N N . VAL A 1 148 ? -5.193 1.844 0.237 1.00 94.12 148 VAL A N 1
ATOM 1162 C CA . VAL A 1 148 ? -6.340 2.414 -0.479 1.00 94.12 148 VAL A CA 1
ATOM 1163 C C . VAL A 1 148 ? -6.072 2.237 -1.972 1.00 94.12 148 VAL A C 1
ATOM 1165 O O . VAL A 1 148 ? -4.939 2.407 -2.414 1.00 94.12 148 VAL A O 1
ATOM 1168 N N . SER A 1 149 ? -7.084 1.873 -2.750 1.00 92.94 149 SER A N 1
ATOM 1169 C CA . SER A 1 149 ? -6.968 1.723 -4.200 1.00 92.94 149 SER A CA 1
ATOM 1170 C C . SER A 1 149 ? -8.206 2.273 -4.892 1.00 92.94 149 SER A C 1
ATOM 1172 O O . SER A 1 149 ? -9.326 2.125 -4.399 1.00 92.94 149 SER A O 1
ATOM 1174 N N . ILE A 1 150 ? -7.966 2.923 -6.029 1.00 93.75 150 ILE A N 1
ATOM 1175 C CA . ILE A 1 150 ? -8.961 3.533 -6.906 1.00 93.75 150 ILE A CA 1
ATOM 1176 C C . ILE A 1 150 ? -8.866 2.781 -8.240 1.00 93.75 150 ILE A C 1
ATOM 11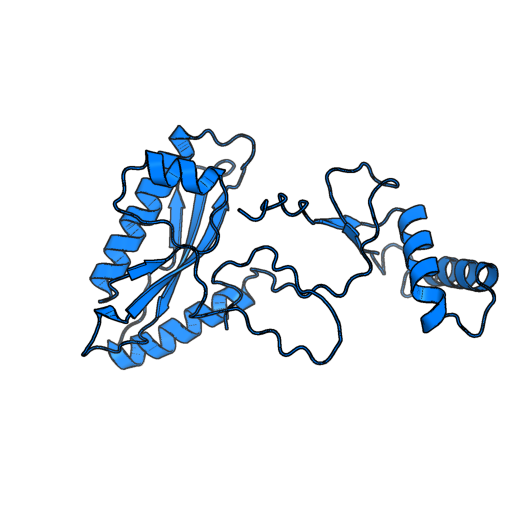78 O O . ILE A 1 150 ? -7.785 2.710 -8.816 1.00 93.75 150 ILE A O 1
ATOM 1182 N N . GLU A 1 151 ? -9.954 2.151 -8.693 1.00 91.50 151 GLU A N 1
ATOM 1183 C CA . GLU A 1 151 ? -9.935 1.297 -9.897 1.00 91.50 151 GLU A CA 1
ATOM 1184 C C . GLU A 1 151 ? -9.677 2.077 -11.198 1.00 91.50 151 GLU A C 1
ATOM 1186 O O . GLU A 1 151 ? -9.029 1.545 -12.095 1.00 91.50 151 GLU A O 1
ATOM 1191 N N . ASP A 1 152 ? -10.154 3.321 -11.286 1.00 87.81 152 ASP A N 1
ATOM 1192 C CA . ASP A 1 152 ? -9.888 4.247 -12.393 1.00 87.81 152 ASP A CA 1
ATOM 1193 C C . ASP A 1 152 ? -9.462 5.598 -11.807 1.00 87.81 152 ASP A C 1
ATOM 1195 O O . ASP A 1 152 ? -10.266 6.512 -11.611 1.00 87.81 152 ASP A O 1
ATOM 1199 N N . GLU A 1 153 ? -8.192 5.679 -11.398 1.00 83.25 153 GLU A N 1
ATOM 1200 C CA . GLU A 1 153 ? -7.676 6.867 -10.721 1.00 83.25 153 GLU A CA 1
ATOM 1201 C C . GLU A 1 153 ? -7.705 8.095 -11.629 1.00 83.25 153 GLU A C 1
ATOM 1203 O O . GLU A 1 153 ? -7.982 9.178 -11.127 1.00 83.25 153 GLU A O 1
ATOM 1208 N N . ASP A 1 154 ? -7.517 7.955 -12.940 1.00 84.75 154 ASP A N 1
ATOM 1209 C CA . ASP A 1 154 ? -7.511 9.089 -13.868 1.00 84.75 154 ASP A CA 1
ATOM 1210 C C . ASP A 1 154 ? -8.913 9.669 -14.081 1.00 84.75 154 ASP A C 1
ATOM 1212 O O . ASP A 1 154 ? -9.085 10.893 -14.053 1.00 84.75 154 ASP A O 1
ATOM 1216 N N . ALA A 1 155 ? -9.928 8.814 -14.246 1.00 84.00 155 ALA A N 1
ATOM 1217 C CA . ALA A 1 155 ? -11.299 9.261 -14.477 1.00 84.00 155 ALA A CA 1
ATOM 1218 C C . ALA A 1 155 ? -12.031 9.688 -13.197 1.00 84.00 155 ALA A C 1
ATOM 1220 O O . ALA A 1 155 ? -13.012 10.432 -13.278 1.00 84.00 155 ALA A O 1
ATOM 1221 N N . ALA A 1 156 ? -11.586 9.230 -12.022 1.00 85.94 156 ALA A N 1
ATOM 1222 C CA . ALA A 1 156 ? -12.251 9.536 -10.761 1.00 85.94 156 ALA A CA 1
ATOM 1223 C C . ALA A 1 156 ? -12.204 11.041 -10.450 1.00 85.94 156 ALA A C 1
ATOM 1225 O O . ALA A 1 156 ? -11.133 11.621 -10.228 1.00 85.94 156 ALA A O 1
ATOM 1226 N N . ASP A 1 157 ? -13.379 11.671 -10.400 1.00 89.69 157 ASP A N 1
ATOM 1227 C CA . ASP A 1 157 ? -13.500 13.069 -10.005 1.00 89.69 157 ASP A CA 1
ATOM 1228 C C . ASP A 1 157 ? -13.333 13.250 -8.485 1.00 89.69 157 ASP A C 1
ATOM 1230 O O . ASP A 1 157 ? -13.567 12.349 -7.677 1.00 89.69 157 ASP A O 1
ATOM 1234 N N . GLU A 1 158 ? -12.899 14.444 -8.084 1.00 89.25 158 GLU A N 1
ATOM 1235 C CA . GLU A 1 158 ? -12.576 14.756 -6.689 1.00 89.25 158 GLU A CA 1
ATOM 1236 C C . GLU A 1 158 ? -13.794 14.689 -5.751 1.00 89.25 158 GLU A C 1
ATOM 1238 O O . GLU A 1 158 ? -13.646 14.338 -4.581 1.00 89.25 158 GLU A O 1
ATOM 1243 N N . ALA A 1 159 ? -15.000 15.008 -6.234 1.00 93.19 159 ALA A N 1
ATOM 1244 C CA . ALA A 1 159 ? -16.206 14.970 -5.410 1.00 93.19 159 ALA A CA 1
ATOM 1245 C C . ALA A 1 159 ? -16.611 13.523 -5.109 1.00 93.19 159 ALA A C 1
ATOM 1247 O O . ALA A 1 159 ? -16.879 13.192 -3.955 1.00 93.19 159 ALA A O 1
ATOM 1248 N N . TYR A 1 160 ? -16.560 12.655 -6.119 1.00 95.25 160 TYR A N 1
ATOM 1249 C CA . TYR A 1 160 ? -16.761 11.223 -5.960 1.00 95.25 160 TYR A CA 1
ATOM 1250 C C . TYR A 1 160 ? -15.739 10.613 -4.994 1.00 95.25 160 TYR A C 1
ATOM 1252 O O . TYR A 1 160 ? -16.111 9.871 -4.084 1.00 95.25 160 TYR A O 1
ATOM 1260 N N . LEU A 1 161 ? -14.454 10.962 -5.136 1.00 95.62 161 LEU A N 1
ATOM 1261 C CA . LEU A 1 161 ? -13.416 10.492 -4.216 1.00 95.62 161 LEU A CA 1
ATOM 1262 C C . LEU A 1 161 ? -13.635 11.000 -2.790 1.00 95.62 161 LEU A C 1
ATOM 1264 O O . LEU A 1 161 ? -13.413 10.248 -1.845 1.00 95.62 161 LEU A O 1
ATOM 1268 N N . ALA A 1 162 ? -14.090 12.239 -2.608 1.00 96.62 162 ALA A N 1
ATOM 1269 C CA . ALA A 1 162 ? -14.394 12.773 -1.285 1.00 96.62 162 ALA A CA 1
ATOM 1270 C C . ALA A 1 162 ? -15.564 12.036 -0.617 1.00 96.62 162 ALA A C 1
ATOM 1272 O O . ALA A 1 162 ? -15.475 11.687 0.560 1.00 96.62 162 ALA A O 1
ATOM 1273 N N . GLU A 1 163 ? -16.631 11.736 -1.361 1.00 97.38 163 GLU A N 1
ATOM 1274 C CA . GLU A 1 163 ? -17.737 10.909 -0.862 1.00 97.38 163 GLU A CA 1
ATOM 1275 C C . GLU A 1 163 ? -17.260 9.500 -0.493 1.00 97.38 163 GLU A C 1
ATOM 1277 O O . GLU A 1 163 ? -17.546 9.008 0.603 1.00 97.38 163 GLU A O 1
ATOM 1282 N N . ALA A 1 164 ? -16.478 8.874 -1.377 1.00 97.31 164 ALA A N 1
ATOM 1283 C CA . ALA A 1 164 ? -15.936 7.540 -1.168 1.00 97.31 164 ALA A CA 1
ATOM 1284 C C . ALA A 1 164 ? -15.029 7.480 0.070 1.00 97.31 164 ALA A C 1
ATOM 1286 O O . ALA A 1 164 ? -15.219 6.629 0.941 1.00 97.31 164 ALA A O 1
ATOM 1287 N N . MET A 1 165 ? -14.073 8.406 0.187 1.00 97.12 165 MET A N 1
ATOM 1288 C CA . MET A 1 165 ? -13.167 8.488 1.333 1.00 97.12 165 MET A CA 1
ATOM 1289 C C . MET A 1 165 ? -13.913 8.843 2.617 1.00 97.12 165 MET A C 1
ATOM 1291 O O . MET A 1 165 ? -13.616 8.263 3.660 1.00 97.12 165 MET A O 1
ATOM 1295 N N . GLY A 1 166 ? -14.918 9.719 2.548 1.00 97.62 166 GLY A N 1
ATOM 1296 C CA . GLY A 1 166 ? -15.808 10.027 3.665 1.00 97.62 166 GLY A CA 1
ATOM 1297 C C . GLY A 1 166 ? -16.506 8.780 4.211 1.00 97.62 166 GLY A C 1
ATOM 1298 O O . GLY A 1 166 ? -16.457 8.520 5.415 1.00 97.62 166 GLY A O 1
ATOM 1299 N N . ALA A 1 167 ? -17.093 7.969 3.328 1.00 98.00 167 ALA A N 1
ATOM 1300 C CA . ALA A 1 167 ? -17.764 6.725 3.699 1.00 98.00 167 ALA A CA 1
ATOM 1301 C C . ALA A 1 167 ? -16.785 5.672 4.252 1.00 98.00 167 ALA A C 1
ATOM 1303 O O . ALA A 1 167 ? -17.026 5.091 5.312 1.00 98.00 167 ALA A O 1
ATOM 1304 N N . ILE A 1 168 ? -15.660 5.449 3.563 1.00 98.31 168 ILE A N 1
ATOM 1305 C CA . ILE A 1 168 ? -14.647 4.451 3.938 1.00 98.31 168 ILE A CA 1
ATOM 1306 C C . ILE A 1 168 ? -14.013 4.793 5.291 1.00 98.31 168 ILE A C 1
ATOM 1308 O O . ILE A 1 168 ? -13.941 3.937 6.174 1.00 98.31 168 ILE A O 1
ATOM 1312 N N . LEU A 1 169 ? -13.573 6.039 5.481 1.00 97.12 169 LEU A N 1
ATOM 1313 C CA . LEU A 1 169 ?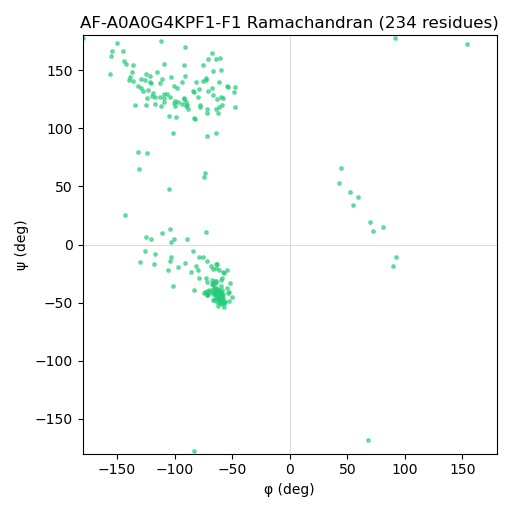 -12.952 6.478 6.732 1.00 97.12 169 LEU A CA 1
ATOM 1314 C C . LEU A 1 169 ? -13.978 6.627 7.861 1.00 97.12 169 LEU A C 1
ATOM 1316 O O . LEU A 1 169 ? -13.630 6.426 9.024 1.00 97.12 169 LEU A O 1
ATOM 1320 N N . GLY A 1 170 ? -15.240 6.928 7.542 1.00 96.50 170 GLY A N 1
ATOM 1321 C CA . GLY A 1 170 ? -16.349 6.863 8.493 1.00 96.50 170 GLY A CA 1
ATOM 1322 C C . GLY A 1 170 ? -16.485 5.466 9.099 1.00 96.50 170 GLY A C 1
ATOM 1323 O O . GLY A 1 170 ? -16.378 5.314 10.317 1.00 96.50 170 GLY A O 1
ATOM 1324 N N . LEU A 1 171 ? -16.594 4.438 8.251 1.00 97.69 171 LEU A N 1
ATOM 1325 C CA . LEU A 1 171 ? -16.654 3.044 8.698 1.00 97.69 171 LEU A CA 1
ATOM 1326 C C . LEU A 1 171 ? -15.373 2.617 9.432 1.00 97.69 171 LEU A C 1
ATOM 1328 O O . LEU A 1 171 ? -15.447 1.946 10.459 1.00 97.69 171 LEU A O 1
ATOM 1332 N N . ALA A 1 172 ? -14.195 3.041 8.964 1.00 97.81 172 ALA A N 1
ATOM 1333 C CA . ALA A 1 172 ? -12.935 2.757 9.651 1.00 97.81 172 ALA A CA 1
ATOM 1334 C C . ALA A 1 172 ? -12.913 3.318 11.086 1.00 97.81 172 ALA A C 1
ATOM 1336 O O . ALA A 1 172 ? -12.433 2.649 11.999 1.00 97.81 172 ALA A O 1
ATOM 1337 N N . ARG A 1 173 ? -13.462 4.520 11.314 1.00 96.12 173 ARG A N 1
ATOM 1338 C CA . ARG A 1 173 ? -13.566 5.127 12.654 1.00 96.12 173 ARG A CA 1
ATOM 1339 C C . ARG A 1 173 ? -14.560 4.393 13.549 1.00 96.12 173 ARG A C 1
ATOM 1341 O O . ARG A 1 173 ? -14.270 4.203 14.730 1.00 96.12 173 ARG A O 1
ATOM 1348 N N . GLU A 1 174 ? -15.703 3.979 13.007 1.00 96.38 174 GLU A N 1
ATOM 1349 C CA . GLU A 1 174 ? -16.679 3.157 13.735 1.00 96.38 174 GLU A CA 1
ATOM 1350 C C . GLU A 1 174 ? -16.058 1.821 14.160 1.00 96.38 174 GLU A C 1
ATOM 1352 O O . GLU A 1 174 ? -16.139 1.440 15.330 1.00 96.38 174 GLU A O 1
ATOM 1357 N N . GLU A 1 175 ? -15.346 1.161 13.246 1.00 97.69 175 GLU A N 1
ATOM 1358 C CA . GLU A 1 175 ? -14.620 -0.073 13.530 1.00 97.69 175 GLU A CA 1
ATOM 1359 C C . GLU A 1 175 ? -13.473 0.137 14.525 1.00 97.69 175 GLU A C 1
ATOM 1361 O O . GLU A 1 175 ? -13.280 -0.680 15.426 1.00 97.69 175 GLU A O 1
ATOM 1366 N N . ALA A 1 176 ? -12.722 1.233 14.427 1.00 95.81 176 ALA A N 1
ATOM 1367 C CA . ALA A 1 176 ? -11.685 1.559 15.401 1.00 95.81 176 ALA A CA 1
ATOM 1368 C C . ALA A 1 176 ? -12.283 1.701 16.812 1.00 95.81 176 ALA A C 1
ATOM 1370 O O . ALA A 1 176 ? -11.822 1.047 17.755 1.00 95.81 176 ALA A O 1
ATOM 1371 N N . ALA A 1 177 ? -13.380 2.455 16.943 1.00 94.25 177 ALA A N 1
ATOM 1372 C CA . ALA A 1 177 ? -14.083 2.644 18.208 1.00 94.25 177 ALA A CA 1
ATOM 1373 C C . ALA A 1 177 ? -14.639 1.322 18.769 1.00 94.25 177 ALA A C 1
ATOM 1375 O O . ALA A 1 177 ? -14.420 1.009 19.945 1.00 94.25 177 ALA A O 1
ATOM 1376 N N . ALA A 1 178 ? -15.290 0.506 17.931 1.00 95.06 178 ALA A N 1
ATOM 1377 C CA . ALA A 1 178 ? -15.837 -0.796 18.319 1.00 95.06 178 ALA A CA 1
ATOM 1378 C C . ALA A 1 178 ? -14.760 -1.757 18.857 1.00 95.06 178 ALA A C 1
ATOM 1380 O O . ALA A 1 178 ? -15.035 -2.594 19.723 1.00 95.06 178 ALA A O 1
ATOM 1381 N N . TRP A 1 179 ? -13.523 -1.601 18.385 1.00 95.50 179 TRP A N 1
ATOM 1382 C CA . TRP A 1 179 ? -12.383 -2.440 18.742 1.00 95.50 179 TRP A CA 1
ATOM 1383 C C . TRP A 1 179 ? -11.394 -1.794 19.724 1.00 95.50 179 TRP A C 1
ATOM 1385 O O . TRP A 1 179 ? -10.318 -2.353 19.960 1.00 95.50 179 TRP A O 1
ATOM 1395 N N . LYS A 1 180 ? -11.774 -0.678 20.364 1.00 93.31 180 LYS A N 1
ATOM 1396 C CA . LYS A 1 180 ? -10.972 0.038 21.380 1.00 93.31 180 LYS A CA 1
ATOM 1397 C C . LYS A 1 180 ? -9.617 0.523 20.853 1.00 93.31 180 LYS A C 1
ATOM 1399 O O . LYS A 1 180 ? -8.592 0.419 21.536 1.00 93.31 180 LYS A O 1
ATOM 1404 N N . VAL A 1 181 ? -9.630 1.028 19.627 1.00 94.19 181 VAL A N 1
ATOM 1405 C CA . VAL A 1 181 ? -8.486 1.613 18.937 1.00 94.19 181 VAL A CA 1
ATOM 1406 C C . VAL A 1 181 ? -8.799 3.079 18.662 1.00 94.19 181 VAL A C 1
ATOM 1408 O O . VAL A 1 181 ? -9.853 3.392 18.120 1.00 94.19 181 VAL A O 1
ATOM 1411 N N . ASN A 1 182 ? -7.908 3.980 19.073 1.00 87.25 182 ASN A N 1
ATOM 1412 C CA . ASN A 1 182 ? -8.241 5.405 19.172 1.00 87.25 182 ASN A CA 1
ATOM 1413 C C . ASN A 1 182 ? -7.657 6.263 18.046 1.00 87.25 182 ASN A C 1
ATOM 1415 O O . ASN A 1 182 ? -8.073 7.407 17.887 1.00 87.25 182 ASN A O 1
ATOM 1419 N N . ASN A 1 183 ? -6.709 5.731 17.277 1.00 90.56 183 ASN A N 1
ATOM 1420 C CA . ASN A 1 183 ? -6.001 6.483 16.250 1.00 90.56 183 ASN A CA 1
ATOM 1421 C C . ASN A 1 183 ? -6.122 5.783 14.894 1.00 90.56 183 ASN A C 1
ATOM 1423 O O . ASN A 1 183 ? -5.696 4.639 14.786 1.00 90.56 183 ASN A O 1
ATOM 1427 N N . VAL A 1 184 ? -6.690 6.439 13.879 1.00 95.19 184 VAL A N 1
ATOM 1428 C CA . VAL A 1 184 ? -6.762 5.907 12.506 1.00 95.19 184 VAL A CA 1
ATOM 1429 C C . VAL A 1 184 ? -5.652 6.538 11.680 1.00 95.19 184 VAL A C 1
ATOM 1431 O O . VAL A 1 184 ? -5.583 7.756 11.563 1.00 95.19 184 VAL A O 1
ATOM 1434 N N . GLU A 1 185 ? -4.805 5.709 11.080 1.00 94.50 185 GLU A N 1
ATOM 1435 C CA . GLU A 1 185 ? -3.662 6.162 10.297 1.00 94.50 185 GLU A CA 1
ATOM 1436 C C . GLU A 1 185 ? -3.735 5.689 8.852 1.00 94.50 185 GLU A C 1
ATOM 1438 O O . GLU A 1 185 ? -3.810 4.489 8.582 1.00 94.50 185 GLU A O 1
ATOM 1443 N N . LEU A 1 186 ? -3.599 6.644 7.935 1.00 93.25 186 LEU A N 1
ATOM 1444 C CA . LEU A 1 186 ? -3.326 6.414 6.523 1.00 93.25 186 LEU A CA 1
ATOM 1445 C C . LEU A 1 186 ? -1.929 6.944 6.204 1.00 93.25 186 LEU A C 1
ATOM 1447 O O . LEU A 1 186 ? -1.601 8.089 6.510 1.00 93.25 186 LEU A O 1
ATOM 1451 N N . TRP A 1 187 ? -1.102 6.091 5.615 1.00 90.12 187 TRP A N 1
ATOM 1452 C CA . TRP A 1 187 ? 0.301 6.385 5.358 1.00 90.12 187 TRP A CA 1
ATOM 1453 C C . TRP A 1 187 ? 0.497 6.849 3.920 1.00 90.12 187 TRP A C 1
ATOM 1455 O O . TRP A 1 187 ? -0.042 6.235 3.006 1.00 90.12 187 TRP A O 1
ATOM 1465 N N . ASN A 1 188 ? 1.272 7.923 3.747 1.00 87.31 188 ASN A N 1
ATOM 1466 C CA . ASN A 1 188 ? 1.662 8.496 2.454 1.00 87.31 188 ASN A CA 1
ATOM 1467 C C . ASN A 1 188 ? 0.527 8.587 1.408 1.00 87.31 188 ASN A C 1
ATOM 1469 O O . ASN A 1 188 ? 0.702 8.121 0.282 1.00 87.31 188 ASN A O 1
ATOM 1473 N N . PRO A 1 189 ? -0.634 9.193 1.745 1.00 90.31 189 PRO A N 1
ATOM 1474 C CA . PRO A 1 189 ? -1.691 9.411 0.763 1.00 90.31 189 PRO A CA 1
ATOM 1475 C C . PRO A 1 189 ? -1.198 10.311 -0.378 1.00 90.31 189 PRO A C 1
ATOM 1477 O O . PRO A 1 189 ? -0.510 11.308 -0.134 1.00 90.31 189 PRO A O 1
ATOM 1480 N N . THR A 1 190 ? -1.599 9.985 -1.610 1.00 88.50 190 THR A N 1
ATOM 1481 C CA . THR A 1 190 ? -1.329 10.807 -2.799 1.00 88.50 190 THR A CA 1
ATOM 1482 C C . THR A 1 190 ? -1.951 12.198 -2.656 1.00 88.50 190 THR A C 1
ATOM 1484 O O . THR A 1 190 ? -2.882 12.399 -1.871 1.00 88.50 190 THR A O 1
ATOM 1487 N N . ALA A 1 191 ? -1.477 13.176 -3.433 1.00 89.56 191 ALA A N 1
ATOM 1488 C CA . ALA A 1 191 ? -2.060 14.522 -3.437 1.00 89.56 191 ALA A CA 1
ATOM 1489 C C . ALA A 1 191 ? -3.575 14.493 -3.723 1.00 89.56 191 ALA A C 1
ATOM 1491 O O . ALA A 1 191 ? -4.343 15.208 -3.078 1.00 89.56 191 ALA A O 1
ATOM 1492 N N . LYS A 1 192 ? -4.008 13.597 -4.620 1.00 89.50 192 LYS A N 1
ATOM 1493 C CA . LYS A 1 192 ? -5.418 13.379 -4.955 1.00 89.50 192 LYS A CA 1
ATOM 1494 C C . LYS A 1 192 ? -6.223 12.851 -3.764 1.00 89.50 192 LYS A C 1
ATOM 1496 O O . LYS A 1 192 ? -7.282 13.391 -3.454 1.00 89.50 192 LYS A O 1
ATOM 1501 N N . LEU A 1 193 ? -5.699 11.852 -3.047 1.00 90.62 193 LEU A N 1
ATOM 1502 C CA . LEU A 1 193 ? -6.333 11.335 -1.829 1.00 90.62 193 LEU A CA 1
ATOM 1503 C C . LEU A 1 193 ? -6.365 12.371 -0.702 1.00 90.62 193 LEU A C 1
ATOM 1505 O O . LEU A 1 193 ? -7.367 12.457 0.002 1.00 90.62 193 LEU A O 1
ATOM 1509 N N . ARG A 1 194 ? -5.309 13.178 -0.537 1.00 93.19 194 ARG A N 1
ATOM 1510 C CA . ARG A 1 194 ? -5.284 14.273 0.446 1.00 93.19 194 ARG A CA 1
ATOM 1511 C C . ARG A 1 194 ? -6.412 15.272 0.190 1.00 93.19 194 ARG A C 1
ATOM 1513 O O . ARG A 1 194 ? -7.206 15.510 1.093 1.00 93.19 194 ARG A O 1
ATOM 1520 N N . ALA A 1 195 ? -6.543 15.751 -1.048 1.00 93.00 195 ALA A N 1
ATOM 1521 C CA . ALA A 1 195 ? -7.613 16.670 -1.440 1.00 93.00 195 ALA A CA 1
ATOM 1522 C C . ALA A 1 195 ? -9.014 16.068 -1.222 1.00 93.00 195 ALA A C 1
ATOM 1524 O O . ALA A 1 195 ? -9.910 16.738 -0.709 1.00 93.00 195 ALA A O 1
ATOM 1525 N N . ALA A 1 196 ? -9.198 14.783 -1.545 1.00 93.88 196 ALA A N 1
ATOM 1526 C CA . ALA A 1 196 ? -10.451 14.078 -1.288 1.00 93.88 196 ALA A CA 1
ATOM 1527 C C . ALA A 1 196 ? -10.778 13.990 0.216 1.00 93.88 196 ALA A C 1
ATOM 1529 O O . ALA A 1 196 ? -11.925 14.196 0.606 1.00 93.88 196 ALA A O 1
ATOM 1530 N N . ILE A 1 197 ? -9.784 13.718 1.069 1.00 94.31 197 ILE A N 1
ATOM 1531 C CA . ILE A 1 197 ? -9.948 13.657 2.532 1.00 94.31 197 ILE A CA 1
ATOM 1532 C C . ILE A 1 197 ? -10.272 15.040 3.112 1.00 94.31 197 ILE A C 1
ATOM 1534 O O . ILE A 1 197 ? -11.184 15.147 3.935 1.00 94.31 197 ILE A O 1
ATOM 1538 N N . ASP A 1 198 ? -9.590 16.090 2.649 1.00 95.06 198 ASP A N 1
ATOM 1539 C CA . ASP A 1 198 ? -9.893 17.479 3.011 1.00 95.06 198 ASP A CA 1
ATOM 1540 C C . ASP A 1 198 ? -11.352 17.820 2.687 1.00 95.06 198 ASP A C 1
ATOM 1542 O O . ASP A 1 198 ? -12.109 18.299 3.537 1.00 95.06 198 ASP A O 1
ATOM 1546 N N . ARG A 1 199 ? -11.781 17.495 1.465 1.00 95.50 199 ARG A N 1
ATOM 1547 C CA . ARG A 1 199 ? -13.140 17.745 0.981 1.00 95.50 199 ARG A CA 1
ATOM 1548 C C . ARG A 1 199 ? -14.201 16.900 1.684 1.00 95.50 199 ARG A C 1
ATOM 1550 O O . ARG A 1 199 ? -15.330 17.364 1.838 1.00 95.50 199 ARG A O 1
ATOM 1557 N N . ALA A 1 200 ? -13.856 15.695 2.138 1.00 94.06 200 ALA A N 1
ATOM 1558 C CA . ALA A 1 200 ? -14.749 14.843 2.921 1.00 94.06 200 ALA A CA 1
ATOM 1559 C C . ALA A 1 200 ? -15.118 15.466 4.283 1.00 94.06 200 ALA A C 1
ATOM 1561 O O . ALA A 1 200 ? -16.079 15.031 4.917 1.00 94.06 200 ALA A O 1
ATOM 1562 N N . GLY A 1 201 ? -14.369 16.477 4.747 1.00 90.00 201 GLY A N 1
ATOM 1563 C CA . GLY A 1 201 ? -14.684 17.229 5.964 1.00 90.00 201 GLY A CA 1
ATOM 1564 C C . GLY A 1 201 ? -14.505 16.425 7.254 1.00 90.00 201 GLY A C 1
ATOM 1565 O O . GLY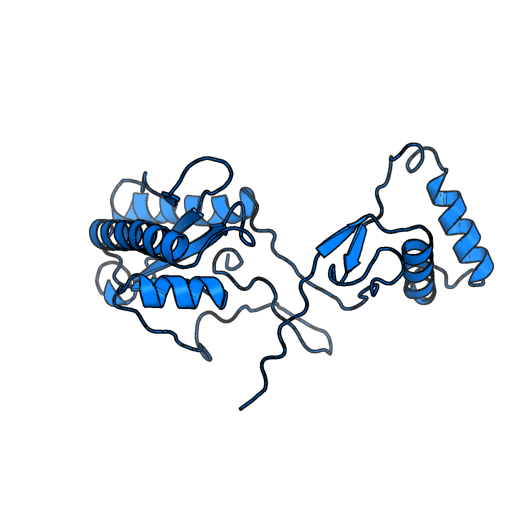 A 1 201 ? -15.069 16.774 8.293 1.00 90.00 201 GLY A O 1
ATOM 1566 N N . LEU A 1 202 ? -13.741 15.332 7.206 1.00 86.88 202 LEU A N 1
ATOM 1567 C CA . LEU A 1 202 ? -13.430 14.531 8.384 1.00 86.88 202 LEU A CA 1
ATOM 1568 C C . LEU A 1 202 ? -12.376 15.243 9.244 1.00 86.88 202 LEU A C 1
ATOM 1570 O O . LEU A 1 202 ? -11.426 15.788 8.687 1.00 86.88 202 LEU A O 1
ATOM 1574 N N . PRO A 1 203 ? -12.471 15.221 10.587 1.00 91.31 203 PRO A N 1
ATOM 1575 C CA . PRO A 1 203 ? -11.388 15.704 11.437 1.00 91.31 203 PRO A CA 1
ATOM 1576 C C . PRO A 1 203 ? -10.128 14.866 11.207 1.00 91.31 203 PRO A C 1
ATOM 1578 O O . PRO A 1 203 ? -10.143 13.656 11.443 1.00 91.31 203 PRO A O 1
ATOM 1581 N N . HIS A 1 204 ? -9.059 15.500 10.739 1.00 93.62 204 HIS A N 1
ATOM 1582 C CA . HIS A 1 204 ? -7.796 14.842 10.434 1.00 93.62 204 HIS A CA 1
ATOM 1583 C C . HIS A 1 204 ? -6.634 15.835 10.532 1.00 93.62 204 HIS A C 1
ATOM 1585 O O . HIS A 1 204 ? -6.832 17.049 10.586 1.00 93.62 204 HIS A O 1
ATOM 1591 N N . GLU A 1 205 ? -5.419 15.300 10.545 1.00 94.50 205 GLU A N 1
ATOM 1592 C CA . GLU A 1 205 ? -4.183 16.064 10.443 1.00 94.50 205 GLU A CA 1
ATOM 1593 C C . GLU A 1 205 ? -3.200 15.330 9.530 1.00 94.50 205 GLU A C 1
ATOM 1595 O O . GLU A 1 205 ? -3.134 14.098 9.523 1.00 94.50 205 GLU A O 1
ATOM 1600 N N . PHE A 1 206 ? -2.426 16.088 8.757 1.00 91.88 206 PHE A N 1
ATOM 1601 C CA . PHE A 1 206 ? -1.316 15.548 7.984 1.00 91.88 206 PHE A CA 1
ATOM 1602 C C . PHE A 1 206 ? -0.012 15.820 8.722 1.00 91.88 206 PHE A C 1
ATOM 1604 O O . PHE A 1 206 ? 0.327 16.972 8.985 1.00 91.88 206 PHE A O 1
ATOM 1611 N N . VAL A 1 207 ? 0.719 14.754 9.036 1.00 89.44 207 VAL A N 1
ATOM 1612 C CA . VAL A 1 207 ? 1.943 14.821 9.837 1.00 89.44 207 VAL A CA 1
ATOM 1613 C C . VAL A 1 207 ? 3.100 14.207 9.061 1.00 89.44 207 VAL A C 1
ATOM 1615 O O . VAL A 1 207 ? 3.032 13.041 8.669 1.00 89.44 207 VAL A O 1
ATOM 1618 N N . ASP A 1 208 ? 4.182 14.969 8.910 1.00 83.31 208 ASP A N 1
ATOM 1619 C CA . ASP A 1 208 ? 5.459 14.453 8.418 1.00 83.31 208 ASP A CA 1
ATOM 1620 C C . ASP A 1 208 ? 6.217 13.803 9.580 1.00 83.31 208 ASP A C 1
ATOM 1622 O O . ASP A 1 208 ? 6.694 14.472 10.499 1.00 83.31 208 ASP A O 1
ATOM 1626 N N . ARG A 1 209 ? 6.298 12.472 9.571 1.00 74.50 209 ARG A N 1
ATOM 1627 C CA . ARG A 1 209 ? 6.897 11.690 10.662 1.00 74.50 209 ARG A CA 1
ATOM 1628 C C . ARG A 1 209 ? 8.410 11.600 10.500 1.00 74.50 209 ARG A C 1
ATOM 1630 O O . ARG A 1 209 ? 8.884 11.242 9.429 1.00 74.50 209 ARG A O 1
ATOM 1637 N N . GLN A 1 210 ? 9.145 11.866 11.580 1.00 67.38 210 GLN A N 1
ATOM 1638 C CA . GLN A 1 210 ? 10.616 11.831 11.586 1.00 67.38 210 GLN A CA 1
ATOM 1639 C C . GLN A 1 210 ? 11.216 10.790 12.545 1.00 67.38 210 GLN A C 1
ATOM 1641 O O . GLN A 1 210 ? 12.373 10.433 12.367 1.00 67.38 210 GLN A O 1
ATOM 1646 N N . ASP A 1 211 ? 10.443 10.269 13.516 1.00 61.09 211 ASP A N 1
ATOM 1647 C CA . ASP A 1 211 ? 11.037 9.583 14.683 1.00 61.09 211 ASP A CA 1
ATOM 1648 C C . ASP A 1 211 ? 10.461 8.193 15.020 1.00 61.09 211 ASP A C 1
ATOM 1650 O O . ASP A 1 211 ? 11.051 7.456 15.809 1.00 61.09 211 ASP A O 1
ATOM 1654 N N . THR A 1 212 ? 9.296 7.801 14.488 1.00 60.62 212 THR A N 1
ATOM 1655 C CA . THR A 1 212 ? 8.617 6.555 14.904 1.00 60.62 212 THR A CA 1
ATOM 1656 C C . THR A 1 212 ? 8.093 5.766 13.723 1.00 60.62 212 THR A C 1
ATOM 1658 O O . THR A 1 212 ? 7.574 6.349 12.775 1.00 60.62 212 THR A O 1
ATOM 1661 N N . SER A 1 213 ? 8.219 4.433 13.805 1.00 57.88 213 SER A N 1
ATOM 1662 C CA . SER A 1 213 ? 7.885 3.510 12.716 1.00 57.88 213 SER A CA 1
ATOM 1663 C C . SER A 1 213 ? 8.443 4.042 11.389 1.00 57.88 213 SER A C 1
ATOM 1665 O O . SER A 1 213 ? 7.669 4.450 10.532 1.00 57.88 213 SER A O 1
ATOM 1667 N N . ILE A 1 214 ? 9.780 4.092 11.270 1.00 55.81 214 ILE A N 1
ATOM 1668 C CA . ILE A 1 214 ? 10.549 4.445 10.055 1.00 55.81 214 ILE A CA 1
ATOM 1669 C C . ILE A 1 214 ? 11.047 3.146 9.411 1.00 55.81 214 ILE A C 1
ATOM 1671 O O . ILE A 1 214 ? 11.461 2.240 10.137 1.00 55.81 214 ILE A O 1
ATOM 1675 N N . ALA A 1 215 ? 10.940 3.016 8.083 1.00 53.97 215 ALA A N 1
ATOM 1676 C CA . ALA A 1 215 ? 11.083 1.725 7.430 1.00 53.97 215 ALA A CA 1
ATOM 1677 C C . ALA A 1 215 ? 12.558 1.391 7.525 1.00 53.97 215 ALA A C 1
ATOM 1679 O O . ALA A 1 215 ? 13.401 2.142 7.036 1.00 53.97 215 ALA A O 1
ATOM 1680 N N . CYS A 1 216 ? 12.890 0.321 8.233 1.00 48.78 216 CYS A N 1
ATOM 1681 C CA . CYS A 1 216 ? 14.272 -0.054 8.442 1.00 48.78 216 CYS A CA 1
ATOM 1682 C C . CYS A 1 216 ? 14.621 -1.190 7.485 1.00 48.78 216 CYS A C 1
ATOM 1684 O O . CYS A 1 216 ? 14.387 -2.365 7.751 1.00 48.78 216 CYS A O 1
ATOM 1686 N N . LEU A 1 217 ? 15.207 -0.824 6.346 1.00 56.12 217 LEU A N 1
ATOM 1687 C CA . LEU A 1 217 ? 15.967 -1.765 5.536 1.00 56.12 217 LEU A CA 1
ATOM 1688 C C . LEU A 1 217 ? 17.333 -1.948 6.204 1.00 56.12 217 LEU A C 1
ATOM 1690 O O . LEU A 1 217 ? 18.080 -0.983 6.370 1.00 56.12 217 LEU A O 1
ATOM 1694 N N . MET A 1 218 ? 17.667 -3.176 6.598 1.00 51.94 218 MET A N 1
ATOM 1695 C CA . MET A 1 218 ? 19.008 -3.491 7.086 1.00 51.94 218 MET A CA 1
ATOM 1696 C C . MET A 1 218 ? 19.978 -3.477 5.899 1.00 51.94 218 MET A C 1
ATOM 1698 O O . MET A 1 218 ? 20.114 -4.460 5.173 1.00 51.94 218 MET A O 1
ATOM 1702 N N . TRP A 1 219 ? 20.599 -2.322 5.672 1.00 57.31 219 TRP A N 1
ATOM 1703 C CA . TRP A 1 219 ? 21.458 -2.046 4.526 1.00 57.31 219 TRP A CA 1
ATOM 1704 C C . TRP A 1 219 ? 22.925 -1.955 4.959 1.00 57.31 219 TRP A C 1
ATOM 1706 O O . TRP A 1 219 ? 23.263 -1.190 5.859 1.00 57.31 219 TRP A O 1
ATOM 1716 N N . TYR A 1 220 ? 23.795 -2.739 4.318 1.00 58.22 220 TYR A N 1
ATOM 1717 C CA . TYR A 1 220 ? 25.225 -2.841 4.653 1.00 58.22 220 TYR A CA 1
ATOM 1718 C C . TYR A 1 220 ? 26.160 -2.240 3.583 1.00 58.22 220 TYR A C 1
ATOM 1720 O O . TYR A 1 220 ? 27.367 -2.461 3.646 1.00 58.22 220 TYR A O 1
ATOM 1728 N N . GLY A 1 221 ? 25.625 -1.531 2.583 1.00 62.44 221 GLY A N 1
ATOM 1729 C CA . GLY A 1 221 ? 26.406 -0.908 1.504 1.00 62.44 221 GLY A CA 1
ATOM 1730 C C . GLY A 1 221 ? 26.405 0.623 1.554 1.00 62.44 221 GLY A C 1
ATOM 1731 O O . GLY A 1 221 ? 25.666 1.227 2.327 1.00 62.44 221 GLY A O 1
ATOM 1732 N N . ASP A 1 222 ? 27.178 1.255 0.674 1.00 63.94 222 ASP A N 1
ATOM 1733 C CA . ASP A 1 222 ? 27.115 2.704 0.443 1.00 63.94 222 ASP A CA 1
ATOM 1734 C C . ASP A 1 222 ? 25.944 3.049 -0.504 1.00 63.94 222 ASP A C 1
ATOM 1736 O O . ASP A 1 222 ? 25.700 2.325 -1.474 1.00 63.94 222 ASP A O 1
ATOM 1740 N N . GLY A 1 223 ? 25.202 4.135 -0.243 1.00 67.25 223 GLY A N 1
ATOM 1741 C CA . GLY A 1 223 ? 24.131 4.619 -1.129 1.00 67.25 223 GLY A CA 1
ATOM 1742 C C . GLY A 1 223 ? 23.022 5.428 -0.442 1.00 67.25 223 GLY A C 1
ATOM 1743 O O . GLY A 1 223 ? 22.968 5.516 0.781 1.00 67.25 223 GLY A O 1
ATOM 1744 N N . GLU A 1 224 ? 22.127 6.002 -1.252 1.00 62.69 224 GLU A N 1
ATOM 1745 C CA . GLU A 1 224 ? 20.877 6.647 -0.818 1.00 62.69 224 GLU A CA 1
ATOM 1746 C C . GLU A 1 224 ? 19.680 5.725 -1.104 1.00 62.69 224 GLU A C 1
ATOM 1748 O O . GLU A 1 224 ? 19.668 5.012 -2.113 1.00 62.69 224 GLU A O 1
ATOM 1753 N N . VAL A 1 225 ? 18.679 5.727 -0.216 1.00 63.47 225 VAL A N 1
ATOM 1754 C CA . VAL A 1 225 ? 17.468 4.897 -0.323 1.00 63.47 225 VAL A CA 1
ATOM 1755 C C . VAL A 1 225 ? 16.259 5.784 -0.594 1.00 63.47 225 VAL A C 1
ATOM 1757 O O . VAL A 1 225 ? 15.886 6.596 0.250 1.00 63.47 225 VAL A O 1
ATOM 1760 N N . ASP A 1 226 ? 15.611 5.555 -1.736 1.00 65.75 226 ASP A N 1
ATOM 1761 C CA . ASP A 1 226 ? 14.315 6.144 -2.069 1.00 65.75 226 ASP A CA 1
ATOM 1762 C C . ASP A 1 226 ? 13.197 5.147 -1.740 1.00 65.75 226 ASP A C 1
ATOM 1764 O O . ASP A 1 226 ? 13.171 4.027 -2.261 1.00 65.75 226 ASP A O 1
ATOM 1768 N N . TRP A 1 227 ? 12.253 5.553 -0.890 1.00 65.31 227 TRP A N 1
ATOM 1769 C CA . TRP A 1 227 ? 11.079 4.747 -0.554 1.00 65.31 227 TRP A CA 1
ATOM 1770 C C . TRP A 1 227 ? 9.931 5.055 -1.517 1.00 65.31 227 TRP A C 1
ATOM 1772 O O . TRP A 1 227 ? 9.439 6.180 -1.563 1.00 65.31 227 TRP A O 1
ATOM 1782 N N . VAL A 1 228 ? 9.467 4.044 -2.252 1.00 65.88 228 VAL A N 1
ATOM 1783 C CA . VAL A 1 228 ? 8.325 4.140 -3.176 1.00 65.88 228 VAL A CA 1
ATOM 1784 C C . VAL A 1 228 ? 7.178 3.288 -2.635 1.00 65.88 228 VAL A C 1
ATOM 1786 O O . VAL A 1 228 ? 7.424 2.200 -2.121 1.00 65.88 228 VAL A O 1
ATOM 1789 N N . ALA A 1 229 ? 5.938 3.789 -2.726 1.00 65.00 229 ALA A N 1
ATOM 1790 C CA . ALA A 1 229 ? 4.739 3.146 -2.167 1.00 65.00 229 ALA A CA 1
ATOM 1791 C C . ALA A 1 229 ? 4.882 2.789 -0.671 1.00 65.00 229 ALA A C 1
ATOM 1793 O O . ALA A 1 229 ? 4.550 1.688 -0.235 1.00 65.00 229 ALA A O 1
ATOM 1794 N N . ASN A 1 230 ? 5.403 3.735 0.121 1.00 75.44 230 ASN A N 1
ATOM 1795 C CA . ASN A 1 230 ? 5.632 3.588 1.560 1.00 75.44 230 ASN A CA 1
ATOM 1796 C C . ASN A 1 230 ? 4.315 3.646 2.363 1.00 75.44 230 ASN A C 1
ATOM 1798 O O . ASN A 1 230 ? 4.074 4.540 3.170 1.00 75.44 230 ASN A O 1
ATOM 1802 N N . GLU A 1 231 ? 3.423 2.705 2.106 1.00 85.31 231 GLU A N 1
ATOM 1803 C CA . GLU A 1 231 ? 2.182 2.513 2.848 1.00 85.31 231 GLU A CA 1
ATOM 1804 C C . GLU A 1 231 ? 2.403 1.527 4.000 1.00 85.31 231 GLU A C 1
ATOM 1806 O O . GLU A 1 231 ? 3.425 0.839 4.084 1.00 85.31 231 GLU A O 1
ATOM 1811 N N . LYS A 1 232 ? 1.420 1.407 4.898 1.00 85.50 232 LYS A N 1
ATOM 1812 C CA . LYS A 1 232 ? 1.574 0.586 6.101 1.00 85.50 232 LYS A CA 1
ATOM 1813 C C . LYS A 1 232 ? 1.653 -0.922 5.822 1.00 85.50 232 LYS A C 1
ATOM 1815 O O . LYS A 1 232 ? 2.171 -1.654 6.665 1.00 85.50 232 LYS A O 1
ATOM 1820 N N . PHE A 1 233 ? 1.214 -1.402 4.654 1.00 81.19 233 PHE A N 1
ATOM 1821 C CA . PHE A 1 233 ? 1.339 -2.822 4.302 1.00 81.19 233 PHE A CA 1
ATOM 1822 C C . PHE A 1 233 ? 2.801 -3.305 4.289 1.00 81.19 233 PHE A C 1
ATOM 1824 O O . PHE A 1 233 ? 3.053 -4.450 4.656 1.00 81.19 233 PHE A O 1
ATOM 1831 N N . GLY A 1 234 ? 3.767 -2.436 3.961 1.00 73.81 234 GLY A N 1
ATOM 1832 C CA . GLY A 1 234 ? 5.195 -2.774 3.884 1.00 73.81 234 GLY A CA 1
ATOM 1833 C C . GLY A 1 234 ? 5.897 -2.989 5.234 1.00 73.81 234 GLY A C 1
ATOM 1834 O O . GLY A 1 234 ? 7.121 -3.039 5.292 1.00 73.81 234 GLY A O 1
ATOM 1835 N N . TRP A 1 235 ? 5.141 -3.065 6.330 1.00 70.38 235 TRP A N 1
ATOM 1836 C CA . TRP A 1 235 ? 5.657 -3.012 7.696 1.00 70.38 235 TRP A CA 1
ATOM 1837 C C . TRP A 1 235 ? 5.236 -4.231 8.502 1.00 70.38 235 TRP A C 1
ATOM 1839 O O . TRP A 1 235 ? 4.293 -4.157 9.295 1.00 70.38 235 TRP A O 1
ATOM 1849 N N . CYS A 1 236 ? 5.941 -5.333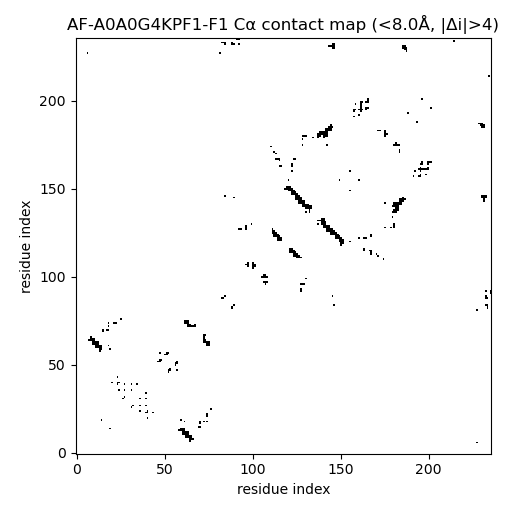 8.279 1.00 58.16 236 CYS A N 1
ATOM 1850 C CA . CYS A 1 236 ? 5.798 -6.600 8.988 1.00 58.16 236 CYS A CA 1
ATOM 1851 C C . CYS A 1 236 ? 6.839 -6.759 10.107 1.00 58.16 236 CYS A C 1
ATOM 1853 O O . CYS A 1 236 ? 8.036 -6.540 9.825 1.00 58.16 236 CYS A O 1
#

Sequence (236 aa):
MGSHSEAPELALAIATPDERTATWTATHPHWGAALDLDVYHRREHFLTTVPQSRNGGITHWILTDPSAAPGARPVLSRTRVALIPDLDATLWHLMREDFMTTHIFGKTPTIRGAVYGAPGNRVWAIWTRGYYGGLKKPEGNTFHILRVSIEDEDAADEAYLAEAMGAILGLAREEAAAWKVNNVELWNPTAKLRAAIDRAGLPHEFVDRQDTSIACLMWYGDGEVDWVANEKFGWC